Protein AF-K1PY99-F1 (afdb_monomer)

Radius of gyration: 19.11 Å; Cα contacts (8 Å, |Δi|>4): 203; chains: 1; bounding box: 49×41×46 Å

Mean predicted aligned error: 4.81 Å

Nearest PDB structures (foldseek):
  4yzd-assembly1_A  TM=8.078E-01  e=1.445E-06  Homo sapiens
  6hx1-assembly1_A  TM=7.426E-01  e=7.815E-07  Homo sapiens
  4pl4-assembly1_A  TM=7.923E-01  e=2.212E-06  Mus musculus
  3lj0-assembly1_A  TM=7.877E-01  e=3.080E-06  Saccharomyces cerevisiae
  6m12-assembly1_a  TM=7.822E-01  e=5.433E-06  Sus scrofa

pLDDT: mean 91.91, std 7.71, range [54.88, 98.56]

InterPro domains:
  IPR010513 KEN domain [PF06479] (98-192)
  IPR010513 KEN domain [PS51392] (64-198)
  IPR011009 Protein kinase-like domain superfamily [SSF56112] (5-65)
  IPR038357 KEN domain superfamily [G3DSA:1.20.1440.180] (69-193)
  IPR045133 Serine/threonine-protein kinase/endoribonuclease IRE1/2-like [PTHR13954] (1-195)

Foldseek 3Di:
DQPPDDQQDDDDVSNVVSVVVLNGNLVSDPQPLVVVLVCLQSDPPNVSRDDPVVSCLRCVVDDLVVLLVLLLVLLVQLVVCVVVVNDLDDDDDDDQGSSNLQQPFDDDVCLQQVLVLDDPLLSVVLVVVPDADSGLNRVSNSLNVCVVCVVVRPPVNCVCCVDSSCSCCVSGVCSSVRSVVSCVPDPNCVDPSNVVSD

Secondary structure (DSSP, 8-state):
--TT-BTTBSSHHHHHHHHHTT---GGG---HHHHHHHHHHT-SSGGGSPPHHHHHTSGGGS-HHHHHHHHHHHHHHHHHHHHTT--SSS--SSS--HHHHHHT----HHHHTHHHHS-HHHHHHHHHH----SSHHHHHHHHHHHHHTGGGS-HHHHHHHSSHHHHHHHHSTTHHHHHHHHHHTSGGGGSTTTGGG-

Solvent-accessible surface area (backbone atoms only — not comparable to full-atom values): 11612 Å² total; per-residue (Å²): 125,62,89,82,65,48,55,28,39,92,48,74,68,50,27,53,53,21,58,75,67,70,47,71,51,58,76,78,39,88,52,66,51,57,40,49,52,53,49,44,63,67,36,78,62,72,86,71,27,66,53,71,76,58,56,69,61,37,72,72,74,52,53,62,66,60,48,46,49,54,45,37,52,50,13,53,47,36,54,50,42,43,77,72,69,49,61,94,68,76,92,72,76,102,57,92,46,59,44,55,42,40,71,72,34,69,75,56,72,64,52,51,47,39,71,79,75,49,57,64,72,47,50,54,56,53,47,73,80,46,87,78,61,64,37,57,53,43,48,37,37,47,54,28,52,50,66,76,41,42,92,76,46,56,68,70,42,42,62,73,36,70,47,63,55,60,41,49,49,67,76,38,73,58,53,56,59,28,53,48,51,30,36,68,76,39,80,59,39,75,38,79,92,36,45,92,73,112

Organism: Magallana gigas (NCBI:txid29159)

Sequence (198 aa):
MSGGHHAYGENGLEITVSIQANWPKITHHQNKEIVCLVSDMLTMPPKDRPEFPAILKHPYFWADEKKLRFVLIAGSDVLRDMKHGVPTSGAVSGRVTMIDILNTAEHDNILSDWTSHVEHAIMKEMRSFRQYKNQLVELVLFVYNCCLHFDKLPAIAREIMEEPTKYFLSKFPTLFMSVYKAIKASERREKVCYKPFF

Structure (mmCIF, N/CA/C/O backbone):
data_AF-K1PY99-F1
#
_entry.id   AF-K1PY99-F1
#
loop_
_atom_site.group_PDB
_atom_site.id
_atom_site.type_symbol
_atom_site.label_atom_id
_atom_site.label_alt_id
_atom_site.label_comp_id
_atom_site.label_asym_id
_atom_site.label_entity_id
_atom_site.label_seq_id
_atom_site.pdbx_PDB_ins_code
_atom_site.Cartn_x
_atom_site.Cartn_y
_atom_site.Cartn_z
_atom_site.occupancy
_atom_site.B_iso_or_equiv
_atom_site.auth_seq_id
_atom_site.auth_comp_id
_atom_site.auth_asym_id
_atom_site.auth_atom_id
_atom_site.pdbx_PDB_model_num
ATOM 1 N N . MET A 1 1 ? 7.192 13.933 -14.769 1.00 66.81 1 MET A N 1
ATOM 2 C CA . MET A 1 1 ? 7.845 12.773 -14.121 1.00 66.81 1 MET A CA 1
ATOM 3 C C . MET A 1 1 ? 9.275 13.077 -13.699 1.00 66.81 1 MET A C 1
ATOM 5 O O . MET A 1 1 ? 9.511 12.944 -12.514 1.00 66.81 1 MET A O 1
ATOM 9 N N . SER A 1 2 ? 10.204 13.511 -14.557 1.00 77.88 2 SER A N 1
ATOM 10 C CA . SER A 1 2 ? 11.554 13.924 -14.104 1.00 77.88 2 SER A CA 1
ATOM 11 C C . SER A 1 2 ? 11.918 15.380 -14.421 1.00 77.88 2 SER A C 1
ATOM 13 O O . SER A 1 2 ? 12.949 15.849 -13.967 1.00 77.88 2 SER A O 1
ATOM 15 N N . GLY A 1 3 ? 11.116 16.107 -15.208 1.00 81.62 3 GLY A N 1
ATOM 16 C CA . GLY A 1 3 ? 11.453 17.478 -15.625 1.00 81.62 3 GLY A CA 1
ATOM 17 C C . GLY A 1 3 ? 12.578 17.566 -16.667 1.00 81.62 3 GLY A C 1
ATOM 18 O O . GLY A 1 3 ? 13.145 18.634 -16.834 1.00 81.62 3 GLY A O 1
ATOM 19 N N . GLY A 1 4 ? 12.902 16.459 -17.351 1.00 84.12 4 GLY A N 1
ATOM 20 C CA . GLY A 1 4 ? 13.922 16.407 -18.410 1.00 84.12 4 GLY A CA 1
ATOM 21 C C . GLY A 1 4 ? 15.115 15.493 -18.110 1.00 84.12 4 GLY A C 1
ATOM 22 O O . GLY A 1 4 ? 15.873 15.186 -19.021 1.00 84.12 4 GLY A O 1
ATOM 23 N N . HIS A 1 5 ? 15.260 15.005 -16.872 1.00 86.31 5 HIS A N 1
ATOM 24 C CA . HIS A 1 5 ? 16.362 14.107 -16.503 1.00 86.31 5 HIS A CA 1
ATOM 25 C C . HIS A 1 5 ? 16.220 12.724 -17.151 1.00 86.31 5 HIS A C 1
ATOM 27 O O . HIS A 1 5 ? 15.109 12.181 -17.237 1.00 86.31 5 HIS A O 1
ATOM 33 N N . HIS A 1 6 ? 17.357 12.144 -17.543 1.00 89.00 6 HIS A N 1
ATOM 34 C CA . HIS A 1 6 ? 17.458 10.810 -18.121 1.00 89.00 6 HIS A CA 1
ATOM 35 C C . HIS A 1 6 ? 17.735 9.765 -17.033 1.00 89.00 6 HIS A C 1
ATOM 37 O O . HIS A 1 6 ? 18.528 9.987 -16.121 1.00 89.00 6 HIS A O 1
ATOM 43 N N . ALA A 1 7 ? 17.148 8.573 -17.162 1.00 89.00 7 ALA A N 1
ATOM 44 C CA . ALA A 1 7 ? 17.257 7.499 -16.168 1.00 89.00 7 ALA A CA 1
ATOM 45 C C . ALA A 1 7 ? 18.668 6.895 -16.016 1.00 89.00 7 ALA A C 1
ATOM 47 O O . ALA A 1 7 ? 18.825 5.928 -15.288 1.00 89.00 7 ALA A O 1
ATOM 48 N N . TYR A 1 8 ? 19.685 7.429 -16.693 1.00 90.50 8 TYR A N 1
ATOM 49 C CA . TYR A 1 8 ? 21.066 6.928 -16.675 1.00 90.50 8 TYR A CA 1
ATOM 50 C C . TYR A 1 8 ? 22.107 8.051 -16.499 1.00 90.50 8 TYR A C 1
ATOM 52 O O . TYR A 1 8 ? 23.296 7.786 -16.606 1.00 90.50 8 TYR A O 1
ATOM 60 N N . GLY A 1 9 ? 21.700 9.296 -16.230 1.00 88.75 9 GLY A N 1
ATOM 61 C CA . GLY A 1 9 ? 22.636 10.406 -16.008 1.00 88.75 9 GLY A CA 1
ATOM 62 C C . GLY A 1 9 ? 22.135 11.748 -16.530 1.00 88.75 9 GLY A C 1
ATOM 63 O O . GLY A 1 9 ? 21.059 11.833 -17.121 1.00 88.75 9 GLY A O 1
ATOM 64 N N . GLU A 1 10 ? 22.930 12.794 -16.327 1.00 88.44 10 GLU A N 1
ATOM 65 C CA . GLU A 1 10 ? 22.590 14.176 -16.698 1.00 88.44 10 GLU A CA 1
ATOM 66 C C . GLU A 1 10 ? 23.249 14.623 -18.010 1.00 88.44 10 GLU A C 1
ATOM 68 O O . GLU A 1 10 ? 22.750 15.519 -18.688 1.00 88.44 10 GLU A O 1
ATOM 73 N N . ASN A 1 11 ? 24.350 13.979 -18.408 1.00 91.12 11 ASN A N 1
ATOM 74 C CA . ASN A 1 11 ? 25.071 14.270 -19.649 1.00 91.12 11 ASN A CA 1
ATOM 75 C C . ASN A 1 11 ? 25.370 12.995 -20.460 1.00 91.12 11 ASN A C 1
ATOM 77 O O . ASN A 1 11 ? 25.302 11.876 -19.952 1.00 91.12 11 ASN A O 1
ATOM 81 N N . GLY A 1 12 ? 25.717 13.161 -21.741 1.00 92.19 12 GLY A N 1
ATOM 82 C CA . GLY A 1 12 ? 25.863 12.042 -22.682 1.00 92.19 12 GLY A CA 1
ATOM 83 C C . GLY A 1 12 ? 26.930 11.005 -22.303 1.00 92.19 12 GLY A C 1
ATOM 84 O O . GLY A 1 12 ? 26.735 9.811 -22.548 1.00 92.19 12 GLY A O 1
ATOM 85 N N . LEU A 1 13 ? 28.031 11.431 -21.672 1.00 93.44 13 LEU A N 1
ATOM 86 C CA . LEU A 1 13 ? 29.089 10.516 -21.237 1.00 93.44 13 LEU A CA 1
ATOM 87 C C . LEU A 1 13 ? 28.600 9.634 -20.084 1.00 93.44 13 LEU A C 1
ATOM 89 O O . LEU A 1 13 ? 28.709 8.411 -20.148 1.00 93.44 13 LEU A O 1
ATOM 93 N N . GLU A 1 14 ? 28.010 10.250 -19.061 1.00 92.44 14 GLU A N 1
ATOM 94 C CA . GLU A 1 14 ? 27.460 9.543 -17.905 1.00 92.44 14 GLU A CA 1
ATOM 95 C C . GLU A 1 14 ? 26.356 8.558 -18.304 1.00 92.44 14 GLU A C 1
ATOM 97 O O . GLU A 1 14 ? 26.347 7.420 -17.828 1.00 92.44 14 GLU A O 1
ATOM 102 N N . ILE A 1 15 ? 25.468 8.971 -19.216 1.00 92.25 15 ILE A N 1
ATOM 103 C CA . ILE A 1 15 ? 24.403 8.121 -19.759 1.00 92.25 15 ILE A CA 1
ATOM 104 C C . ILE A 1 15 ? 24.995 6.864 -20.395 1.00 92.25 15 ILE A C 1
ATOM 106 O O . ILE A 1 15 ? 24.561 5.755 -20.089 1.00 92.25 15 ILE A O 1
ATOM 110 N N . THR A 1 16 ? 26.007 7.023 -21.247 1.00 93.12 16 THR A N 1
ATOM 111 C CA . THR A 1 16 ? 26.633 5.897 -21.952 1.00 93.12 16 THR A CA 1
ATOM 112 C C . THR A 1 16 ? 27.272 4.915 -20.972 1.00 93.12 16 THR A C 1
ATOM 114 O O . THR A 1 16 ? 27.024 3.711 -21.056 1.00 93.12 16 THR A O 1
ATOM 117 N N . VAL A 1 17 ? 28.037 5.427 -20.003 1.00 94.06 17 VAL A N 1
ATOM 118 C CA . VAL A 1 17 ? 28.693 4.612 -18.969 1.00 94.06 17 VAL A CA 1
ATOM 119 C C . VAL A 1 17 ? 27.661 3.865 -18.125 1.00 94.06 17 VAL A C 1
ATOM 121 O O . VAL A 1 17 ? 27.792 2.663 -17.905 1.00 94.06 17 VAL A O 1
ATOM 124 N N . SER A 1 18 ? 26.604 4.546 -17.684 1.00 92.06 18 SER A N 1
ATOM 125 C CA . SER A 1 18 ? 25.591 3.951 -16.810 1.00 92.06 18 SER A CA 1
ATOM 126 C C . SER A 1 18 ? 24.729 2.918 -17.540 1.00 92.06 18 SER A C 1
ATOM 128 O O . SER A 1 18 ? 24.338 1.924 -16.934 1.00 92.06 18 SER A O 1
ATOM 130 N N . ILE A 1 19 ? 24.457 3.097 -18.839 1.00 90.94 19 ILE A N 1
ATOM 131 C CA . ILE A 1 19 ? 23.782 2.078 -19.662 1.00 90.94 19 ILE A CA 1
ATOM 132 C C . ILE A 1 19 ? 24.655 0.826 -19.772 1.00 90.94 19 ILE A C 1
ATOM 134 O O . ILE A 1 19 ? 24.166 -0.278 -19.543 1.00 90.94 19 ILE A O 1
ATOM 138 N N . GLN A 1 20 ? 25.946 0.989 -20.079 1.00 91.06 20 GLN A N 1
ATOM 139 C CA . GLN A 1 20 ? 26.887 -0.133 -20.184 1.00 91.06 20 GLN A CA 1
ATOM 140 C C . GLN A 1 20 ? 27.048 -0.876 -18.853 1.00 91.06 20 GLN A C 1
ATOM 142 O O . GLN A 1 20 ? 27.101 -2.103 -18.836 1.00 91.06 20 GLN A O 1
ATOM 147 N N . ALA A 1 21 ? 27.071 -0.141 -17.741 1.00 90.62 21 ALA A N 1
ATOM 148 C CA . ALA A 1 21 ? 27.134 -0.697 -16.394 1.00 90.62 21 ALA A CA 1
ATOM 149 C C . ALA A 1 21 ? 25.783 -1.229 -15.876 1.00 90.62 21 ALA A C 1
ATOM 151 O O . ALA A 1 21 ? 25.733 -1.774 -14.776 1.00 90.62 21 ALA A O 1
ATOM 152 N N . ASN A 1 22 ? 24.692 -1.058 -16.633 1.00 88.81 22 ASN A N 1
ATOM 153 C CA . ASN A 1 22 ? 23.322 -1.339 -16.203 1.00 88.81 22 ASN A CA 1
ATOM 154 C C . ASN A 1 22 ? 22.967 -0.709 -14.838 1.00 88.81 22 ASN A C 1
ATOM 156 O O . ASN A 1 22 ? 22.410 -1.351 -13.947 1.00 88.81 22 ASN A O 1
ATOM 160 N N . TRP A 1 23 ? 23.298 0.570 -14.677 1.00 88.69 23 TRP A N 1
ATOM 161 C CA . TRP A 1 23 ? 23.070 1.328 -13.452 1.00 88.69 23 TRP A CA 1
ATOM 162 C C . TRP A 1 23 ? 22.088 2.479 -13.698 1.00 88.69 23 TRP A C 1
ATOM 164 O O . TRP A 1 23 ? 22.502 3.629 -13.865 1.00 88.69 23 TRP A O 1
ATOM 174 N N . PRO A 1 24 ? 20.771 2.214 -13.708 1.00 88.12 24 PRO A N 1
ATOM 175 C CA . PRO A 1 24 ? 19.790 3.279 -13.830 1.00 88.12 24 PRO A CA 1
ATOM 176 C C . PRO A 1 24 ? 19.747 4.152 -12.561 1.00 88.12 24 PRO A C 1
ATOM 178 O O . PRO A 1 24 ? 19.786 3.665 -11.430 1.00 88.12 24 PRO A O 1
ATOM 181 N N . LYS A 1 25 ? 19.633 5.467 -12.751 1.00 84.50 25 LYS A N 1
ATOM 182 C CA . LYS A 1 25 ? 19.556 6.521 -11.730 1.00 84.50 25 LYS A CA 1
ATOM 183 C C . LYS A 1 25 ? 18.148 7.122 -11.693 1.00 84.50 25 LYS A C 1
ATOM 185 O O . LYS A 1 25 ? 17.905 8.254 -12.093 1.00 84.50 25 LYS A O 1
ATOM 190 N N . ILE A 1 26 ? 17.189 6.336 -11.207 1.00 81.12 26 ILE A N 1
ATOM 191 C CA . ILE A 1 26 ? 15.751 6.693 -11.152 1.00 81.12 26 ILE A CA 1
ATOM 192 C C . ILE A 1 26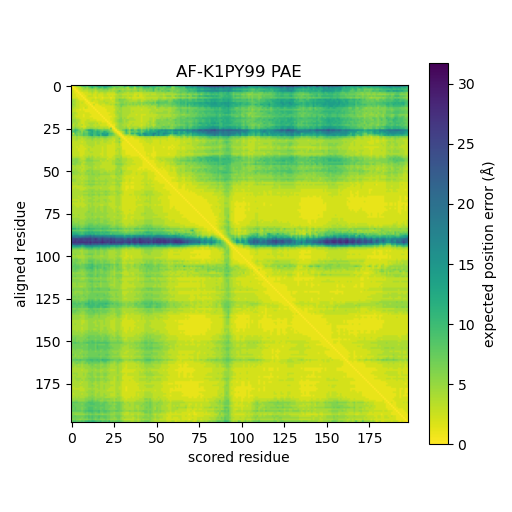 ? 15.439 7.546 -9.892 1.00 81.12 26 ILE A C 1
ATOM 194 O O . ILE A 1 26 ? 14.291 7.807 -9.543 1.00 81.12 26 ILE A O 1
ATOM 198 N N . THR A 1 27 ? 16.471 8.022 -9.189 1.00 68.50 27 THR A N 1
ATOM 199 C CA . THR A 1 27 ? 16.390 8.709 -7.887 1.00 68.50 27 THR A CA 1
ATOM 200 C C . THR A 1 27 ? 15.690 10.066 -7.931 1.00 68.50 27 THR A C 1
ATOM 202 O O . THR A 1 27 ? 15.237 10.543 -6.895 1.00 68.50 27 THR A O 1
ATOM 205 N N . HIS A 1 28 ? 15.544 10.676 -9.110 1.00 66.06 28 HIS A N 1
ATOM 206 C CA . HIS A 1 28 ? 14.878 11.974 -9.267 1.00 66.06 28 HIS A CA 1
ATOM 207 C C . HIS A 1 28 ? 13.352 11.918 -9.061 1.00 66.06 28 HIS A C 1
ATOM 209 O O . HIS A 1 28 ? 12.695 12.958 -9.017 1.00 66.06 28 HIS A O 1
ATOM 215 N N . HIS A 1 29 ? 12.758 10.727 -8.928 1.00 65.31 29 HIS A N 1
ATOM 216 C CA . HIS A 1 29 ? 11.324 10.574 -8.698 1.00 65.31 29 HIS A CA 1
ATOM 217 C C . HIS A 1 29 ? 11.008 10.390 -7.208 1.00 65.31 29 HIS A C 1
ATOM 219 O O . HIS A 1 29 ? 11.372 9.387 -6.599 1.00 65.31 29 HIS A O 1
ATOM 225 N N . GLN A 1 30 ? 10.243 11.323 -6.633 1.00 70.38 30 GLN A N 1
ATOM 226 C CA . GLN A 1 30 ? 9.727 11.191 -5.262 1.00 70.38 30 GLN A CA 1
ATOM 227 C C . GLN A 1 30 ? 8.608 10.139 -5.155 1.00 70.38 30 GLN A C 1
ATOM 229 O O . GLN A 1 30 ? 8.422 9.521 -4.107 1.00 70.38 30 GLN A O 1
ATOM 234 N N . ASN A 1 31 ? 7.877 9.895 -6.248 1.00 85.31 31 ASN A N 1
ATOM 235 C CA . ASN A 1 31 ? 6.781 8.933 -6.271 1.00 85.31 31 ASN A CA 1
ATOM 236 C C . ASN A 1 31 ? 7.3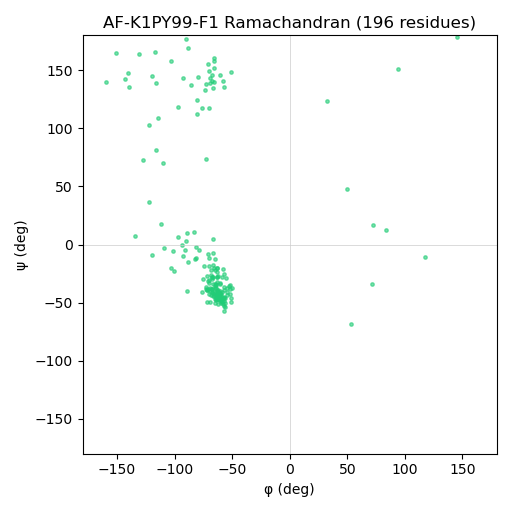11 7.494 -6.424 1.00 85.31 31 ASN A C 1
ATOM 238 O O . ASN A 1 31 ? 7.816 7.106 -7.482 1.00 85.31 31 ASN A O 1
ATOM 242 N N . LYS A 1 32 ? 7.144 6.684 -5.372 1.00 86.75 32 LYS A N 1
ATOM 243 C CA . LYS A 1 32 ? 7.590 5.282 -5.315 1.00 86.75 32 LYS A CA 1
ATOM 244 C C . LYS A 1 32 ? 6.922 4.378 -6.356 1.00 86.75 32 LYS A C 1
ATOM 246 O O . LYS A 1 32 ? 7.533 3.389 -6.756 1.00 86.75 32 LYS A O 1
ATOM 251 N N . GLU A 1 33 ? 5.707 4.696 -6.797 1.00 90.69 33 GLU A N 1
ATOM 252 C CA . GLU A 1 33 ? 5.005 3.950 -7.848 1.00 90.69 33 GLU A CA 1
ATOM 253 C C . GLU A 1 33 ? 5.701 4.139 -9.201 1.00 90.69 33 GLU A C 1
ATOM 255 O O . GLU A 1 33 ? 5.932 3.161 -9.908 1.00 90.69 33 GLU A O 1
ATOM 260 N N . ILE A 1 34 ? 6.107 5.374 -9.528 1.00 90.19 34 ILE A N 1
ATOM 261 C CA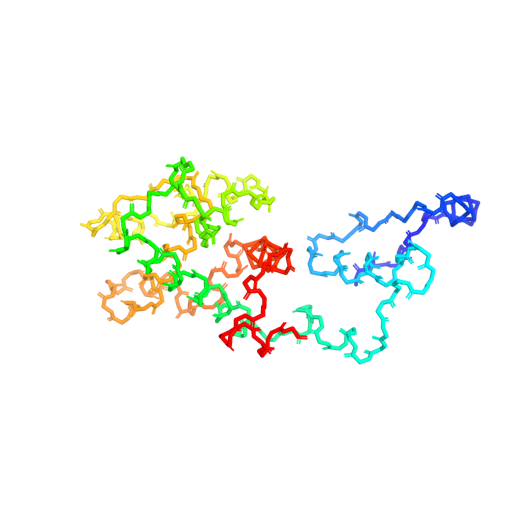 . ILE A 1 34 ? 6.857 5.683 -10.758 1.00 90.19 34 ILE A CA 1
ATOM 262 C C . ILE A 1 34 ? 8.221 5.006 -10.725 1.00 90.19 34 ILE A C 1
ATOM 264 O O . ILE A 1 34 ? 8.605 4.367 -11.701 1.00 90.19 34 ILE A O 1
ATOM 268 N N . VAL A 1 35 ? 8.938 5.116 -9.600 1.00 89.19 35 VAL A N 1
ATOM 269 C CA . VAL A 1 35 ? 10.239 4.453 -9.437 1.00 89.19 35 VAL A CA 1
ATOM 270 C C . VAL A 1 35 ? 10.096 2.952 -9.679 1.00 89.19 35 VAL A C 1
ATOM 272 O O . VAL A 1 35 ? 10.879 2.387 -10.429 1.00 89.19 35 VAL A O 1
ATOM 275 N N . CYS A 1 36 ? 9.077 2.313 -9.095 1.00 89.75 36 CYS A N 1
ATOM 276 C CA . CYS A 1 36 ? 8.826 0.885 -9.289 1.00 89.75 36 CYS A CA 1
ATOM 277 C C . CYS A 1 36 ? 8.545 0.543 -10.759 1.00 89.75 36 CYS A C 1
ATOM 279 O O . CYS A 1 36 ? 9.169 -0.365 -11.296 1.00 89.75 36 CYS A O 1
ATOM 281 N N . LEU A 1 37 ? 7.661 1.299 -11.415 1.00 92.75 37 LEU A N 1
ATOM 282 C CA . LEU A 1 37 ? 7.297 1.081 -12.814 1.00 92.75 37 LEU A CA 1
ATOM 283 C C . LEU A 1 37 ? 8.508 1.193 -13.747 1.00 92.75 37 LEU A C 1
ATOM 285 O O . LEU A 1 37 ? 8.750 0.314 -14.570 1.00 92.75 37 LEU A O 1
ATOM 289 N N . VAL A 1 38 ? 9.271 2.280 -13.619 1.00 91.81 38 VAL A N 1
ATOM 290 C CA . VAL A 1 38 ? 10.428 2.549 -14.480 1.00 91.81 38 VAL A CA 1
ATOM 291 C C . VAL A 1 38 ? 11.543 1.538 -14.215 1.00 91.81 38 VAL A C 1
ATOM 293 O O . VAL A 1 38 ? 12.162 1.071 -15.167 1.00 91.81 38 VAL A O 1
ATOM 296 N N . SER A 1 39 ? 11.769 1.141 -12.959 1.00 90.56 39 SER A N 1
ATOM 297 C CA . SER A 1 39 ? 12.725 0.076 -12.630 1.00 90.56 39 SER A CA 1
ATOM 298 C C . SER A 1 39 ? 12.343 -1.254 -13.282 1.00 90.56 39 SER A C 1
ATOM 300 O O . SER A 1 39 ? 13.195 -1.880 -13.911 1.00 90.56 39 SER A O 1
ATOM 302 N N . ASP A 1 40 ? 11.069 -1.657 -13.210 1.00 90.25 40 ASP A N 1
ATOM 303 C CA . ASP A 1 40 ? 10.582 -2.880 -13.865 1.00 90.25 40 ASP A CA 1
ATOM 304 C C . ASP A 1 40 ? 10.811 -2.792 -15.394 1.00 90.25 40 ASP A C 1
ATOM 306 O O . ASP A 1 40 ? 11.327 -3.725 -16.009 1.00 90.25 40 ASP A O 1
ATOM 310 N N . MET A 1 41 ? 10.541 -1.638 -16.017 1.00 93.00 41 MET A N 1
ATOM 311 C CA . MET A 1 41 ? 10.755 -1.411 -17.459 1.00 93.00 41 MET A CA 1
ATOM 312 C C . MET A 1 41 ? 12.230 -1.410 -17.892 1.00 93.00 41 MET A C 1
ATOM 314 O O . MET A 1 41 ? 12.531 -1.725 -19.045 1.00 93.00 41 MET A O 1
ATOM 318 N N . LEU A 1 42 ? 13.149 -1.048 -16.997 1.00 92.44 42 LEU A N 1
ATOM 319 C CA . LEU A 1 42 ? 14.592 -0.993 -17.256 1.00 92.44 42 LEU A CA 1
ATOM 320 C C . LEU A 1 42 ? 15.333 -2.252 -16.783 1.00 92.44 42 LEU A C 1
ATOM 322 O O . LEU A 1 42 ? 16.561 -2.300 -16.848 1.00 92.44 42 LEU A O 1
ATOM 326 N N . THR A 1 43 ? 14.605 -3.279 -16.336 1.00 91.25 43 THR A N 1
ATOM 327 C CA . THR A 1 43 ? 15.192 -4.512 -15.800 1.00 91.25 43 THR A CA 1
ATOM 328 C C . THR A 1 43 ? 16.064 -5.229 -16.840 1.00 91.25 43 THR A C 1
ATOM 330 O O . THR A 1 43 ? 15.802 -5.198 -18.050 1.00 91.25 43 THR A O 1
ATOM 333 N N . MET A 1 44 ? 17.132 -5.865 -16.350 1.00 88.12 44 MET A N 1
ATOM 334 C CA . MET A 1 44 ? 18.024 -6.720 -17.127 1.00 88.12 44 MET A CA 1
ATOM 335 C C . MET A 1 44 ? 18.030 -8.145 -16.563 1.00 88.12 44 MET A C 1
ATOM 337 O O . MET A 1 44 ? 18.023 -8.293 -15.341 1.00 88.12 44 MET A O 1
ATOM 341 N N . PRO A 1 45 ? 18.144 -9.173 -17.425 1.00 91.31 45 PRO A N 1
ATOM 342 C CA . PRO A 1 45 ? 18.209 -9.104 -18.892 1.00 91.31 45 PRO A CA 1
ATOM 343 C C . PRO A 1 45 ? 16.909 -8.588 -19.548 1.00 91.31 45 PRO A C 1
ATOM 345 O O . PRO A 1 45 ? 15.851 -8.651 -18.931 1.00 91.31 45 PRO A O 1
ATOM 348 N N . PRO A 1 46 ? 16.942 -8.106 -20.811 1.00 90.25 46 PRO A N 1
ATOM 349 C CA . PRO A 1 46 ? 15.780 -7.475 -21.451 1.00 90.25 46 PRO A CA 1
ATOM 350 C C . PRO A 1 46 ? 14.524 -8.351 -21.521 1.00 90.25 46 PRO A C 1
ATOM 352 O O . PRO A 1 46 ? 13.420 -7.825 -21.578 1.00 90.25 46 PRO A O 1
ATOM 355 N N . LYS A 1 47 ? 14.697 -9.677 -21.501 1.00 92.56 47 LYS A N 1
ATOM 356 C CA . LYS A 1 47 ? 13.610 -10.666 -21.470 1.00 92.56 47 LYS A CA 1
ATOM 357 C C . LYS A 1 47 ? 12.778 -10.639 -20.179 1.00 92.56 47 LYS A C 1
ATOM 359 O O . LYS A 1 47 ? 11.661 -11.136 -20.194 1.00 92.56 47 LYS A O 1
ATOM 364 N N . ASP A 1 48 ? 13.315 -10.075 -19.097 1.00 91.69 48 ASP A N 1
ATOM 365 C CA . ASP A 1 48 ? 12.630 -9.979 -17.802 1.00 91.69 48 ASP A CA 1
ATOM 366 C C . ASP A 1 48 ? 11.827 -8.673 -17.682 1.00 91.69 48 ASP A C 1
ATOM 368 O O . ASP A 1 48 ? 11.109 -8.462 -16.703 1.00 91.69 48 ASP A O 1
ATOM 372 N N . ARG A 1 49 ? 11.926 -7.784 -18.680 1.00 94.19 49 ARG A N 1
ATOM 373 C CA . ARG A 1 49 ? 11.113 -6.568 -18.739 1.00 94.19 49 ARG A CA 1
ATOM 374 C C . ARG A 1 49 ? 9.646 -6.945 -18.957 1.00 94.19 49 ARG A C 1
ATOM 376 O O . ARG A 1 49 ? 9.357 -7.833 -19.761 1.00 94.19 49 ARG A O 1
ATOM 383 N N . PRO A 1 50 ? 8.706 -6.253 -18.298 1.00 92.44 50 PRO A N 1
ATOM 384 C CA . PRO A 1 50 ? 7.291 -6.518 -18.477 1.00 92.44 50 PRO A CA 1
ATOM 385 C C . PRO A 1 50 ? 6.849 -6.179 -19.903 1.00 92.44 50 PRO A C 1
ATOM 387 O O . PRO A 1 50 ? 7.216 -5.144 -20.462 1.00 92.44 50 PRO A O 1
ATOM 390 N N . GLU A 1 51 ? 5.993 -7.024 -20.469 1.00 93.62 51 GLU A N 1
ATOM 391 C CA . GLU A 1 51 ? 5.300 -6.705 -21.713 1.00 93.62 51 GLU A CA 1
ATOM 392 C C . GLU A 1 51 ? 4.326 -5.534 -21.518 1.00 93.62 51 GLU A C 1
ATOM 394 O O . GLU A 1 51 ? 3.830 -5.275 -20.417 1.00 93.62 51 GLU A O 1
ATOM 399 N N . PHE A 1 52 ? 3.977 -4.856 -22.611 1.00 90.88 52 PHE A N 1
ATOM 400 C CA . PHE A 1 52 ? 3.074 -3.705 -22.579 1.00 90.88 52 PHE A CA 1
ATOM 401 C C . PHE A 1 52 ? 1.736 -3.963 -21.848 1.00 90.88 52 PHE A C 1
ATOM 403 O O . PHE A 1 52 ? 1.346 -3.133 -21.023 1.00 90.88 52 PHE A O 1
ATOM 410 N N . PRO A 1 53 ? 1.045 -5.109 -22.027 1.00 91.81 53 PRO A N 1
ATOM 411 C CA . PRO A 1 53 ? -0.175 -5.388 -21.267 1.00 91.81 53 PRO A CA 1
ATOM 412 C C . PRO A 1 53 ? 0.058 -5.511 -19.754 1.00 91.81 53 PRO A C 1
ATOM 414 O O . PRO A 1 53 ? -0.816 -5.146 -18.969 1.00 91.81 53 PRO A O 1
ATOM 417 N N . ALA A 1 54 ? 1.225 -6.003 -19.327 1.00 89.00 54 ALA A N 1
ATOM 418 C CA . ALA A 1 54 ? 1.586 -6.089 -17.913 1.00 89.00 54 ALA A CA 1
ATOM 419 C C . ALA A 1 54 ? 1.903 -4.703 -17.324 1.00 89.00 54 ALA A C 1
ATOM 421 O O . ALA A 1 54 ? 1.507 -4.413 -16.196 1.00 89.00 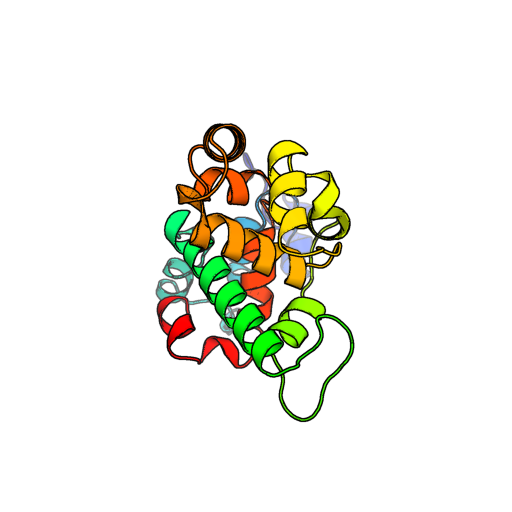54 ALA A O 1
ATOM 422 N N . ILE A 1 55 ? 2.527 -3.818 -18.109 1.00 91.44 55 ILE A N 1
ATOM 423 C CA . ILE A 1 55 ? 2.775 -2.413 -17.742 1.00 91.44 55 ILE A CA 1
ATOM 424 C C . ILE A 1 55 ? 1.458 -1.697 -17.416 1.00 91.44 55 ILE A C 1
ATOM 426 O O . ILE A 1 55 ? 1.364 -1.030 -16.389 1.00 91.44 55 ILE A O 1
ATOM 430 N N . LEU A 1 56 ? 0.414 -1.878 -18.232 1.00 91.12 56 LEU A N 1
ATOM 431 C CA . LEU A 1 56 ? -0.893 -1.239 -18.011 1.00 91.12 56 LEU A CA 1
ATOM 432 C C . LEU A 1 56 ? -1.606 -1.710 -16.735 1.00 91.12 56 LEU A C 1
ATOM 434 O O . LEU A 1 56 ? -2.466 -1.004 -16.209 1.00 91.12 56 LEU A O 1
ATOM 438 N N . LYS A 1 57 ? -1.252 -2.888 -16.214 1.00 90.62 57 LYS A N 1
ATOM 439 C CA . LYS A 1 57 ? -1.780 -3.394 -14.941 1.00 90.62 57 LYS A CA 1
ATOM 440 C C . LYS A 1 57 ? -1.052 -2.822 -13.726 1.00 90.62 57 LYS A C 1
ATOM 442 O O . LYS A 1 57 ? -1.552 -2.975 -12.609 1.00 90.62 57 LYS A O 1
ATOM 447 N N . HIS A 1 58 ? 0.098 -2.172 -13.923 1.00 93.50 58 HIS A N 1
ATOM 448 C CA . HIS A 1 58 ? 0.923 -1.667 -12.835 1.00 93.50 58 HIS A CA 1
ATOM 449 C C . HIS A 1 58 ? 0.139 -0.687 -11.938 1.00 93.50 58 HIS A C 1
ATOM 451 O O . HIS A 1 58 ? -0.602 0.156 -12.455 1.00 93.50 58 HIS A O 1
ATOM 457 N N . PRO A 1 59 ? 0.324 -0.731 -10.604 1.00 94.31 59 PRO A N 1
ATOM 458 C CA . PRO A 1 59 ? -0.432 0.103 -9.671 1.00 94.31 59 PRO A CA 1
ATOM 459 C C . PRO A 1 59 ? -0.355 1.610 -9.863 1.00 94.31 59 PRO A C 1
ATOM 461 O O . PRO A 1 59 ? -1.245 2.322 -9.413 1.00 94.31 59 PRO A O 1
ATOM 464 N N . TYR A 1 60 ? 0.686 2.083 -10.545 1.00 93.38 60 TYR A N 1
ATOM 465 C CA . TYR A 1 60 ? 0.815 3.485 -10.939 1.00 93.38 60 TYR A CA 1
ATOM 466 C C . TYR A 1 60 ? -0.432 4.007 -11.672 1.00 93.38 60 TYR A C 1
ATOM 468 O O . TYR A 1 60 ? -0.820 5.158 -11.502 1.00 93.38 60 TYR A O 1
ATOM 476 N N . PHE A 1 61 ? -1.088 3.149 -12.459 1.00 94.31 61 PHE A N 1
ATOM 477 C CA . PHE A 1 61 ? -2.285 3.501 -13.222 1.00 94.31 61 PHE A CA 1
ATOM 478 C C . PHE A 1 61 ? -3.594 3.275 -12.455 1.00 94.31 61 PHE A C 1
ATOM 480 O O . PHE A 1 61 ? -4.675 3.428 -13.022 1.00 94.31 61 PHE A O 1
ATOM 487 N N . TRP A 1 62 ? -3.542 2.852 -11.190 1.00 96.12 62 TRP A N 1
ATOM 488 C CA . TRP A 1 62 ? -4.754 2.612 -10.415 1.00 96.12 62 TRP A CA 1
ATOM 489 C C . TRP A 1 62 ? -5.328 3.916 -9.877 1.00 96.12 62 TRP A C 1
ATOM 491 O O . TRP A 1 62 ? -4.592 4.796 -9.440 1.00 96.12 62 TRP A O 1
ATOM 501 N N . ALA A 1 63 ? -6.657 3.989 -9.841 1.00 96.38 63 ALA A N 1
ATOM 502 C CA . ALA A 1 63 ? -7.350 5.013 -9.077 1.00 96.38 63 ALA A CA 1
ATOM 503 C C . ALA A 1 63 ? -7.096 4.824 -7.573 1.00 96.38 63 ALA A C 1
ATOM 505 O O . ALA A 1 63 ? -6.893 3.697 -7.096 1.00 96.38 63 ALA A O 1
ATOM 506 N N . ASP A 1 64 ? -7.138 5.918 -6.826 1.00 96.88 64 ASP A N 1
ATOM 507 C CA . ASP A 1 64 ? -6.836 5.945 -5.397 1.00 96.88 64 ASP A CA 1
ATOM 508 C C . ASP A 1 64 ? -7.784 5.048 -4.585 1.00 96.88 64 ASP A C 1
ATOM 510 O O . ASP A 1 64 ? -7.355 4.356 -3.661 1.00 96.88 64 ASP A O 1
ATOM 514 N N . GLU A 1 65 ? -9.045 4.916 -4.996 1.00 97.12 65 GLU A N 1
ATOM 515 C CA . GLU A 1 65 ? -10.014 4.015 -4.367 1.00 97.12 65 GLU A CA 1
ATOM 516 C C . GLU A 1 65 ? -9.587 2.552 -4.513 1.00 97.12 65 GLU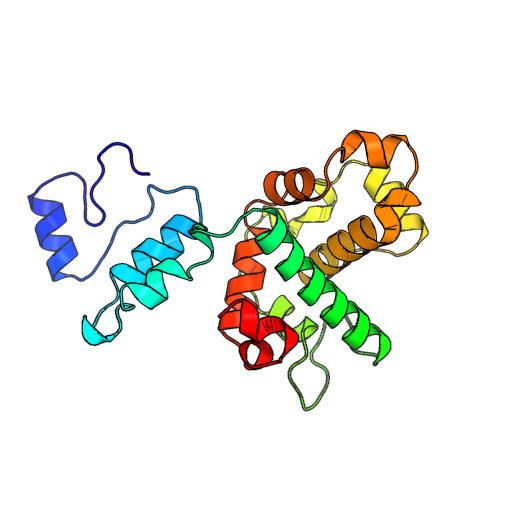 A C 1
ATOM 518 O O . GLU A 1 65 ? -9.740 1.752 -3.586 1.00 97.12 65 GLU A O 1
ATOM 523 N N . LYS A 1 66 ? -9.008 2.182 -5.664 1.00 97.50 66 LYS A N 1
ATOM 524 C CA . LYS A 1 66 ? -8.482 0.829 -5.888 1.00 97.50 66 LYS A CA 1
ATOM 525 C C . LYS A 1 66 ? -7.249 0.578 -5.018 1.00 97.50 66 LYS A C 1
ATOM 527 O O . LYS A 1 66 ? -7.118 -0.521 -4.473 1.00 97.50 66 LYS A O 1
ATOM 532 N N . LYS A 1 67 ? -6.383 1.582 -4.845 1.00 97.69 67 LYS A N 1
ATOM 533 C CA . LYS A 1 67 ? -5.205 1.509 -3.965 1.00 97.69 67 LYS A CA 1
ATOM 534 C C . LYS A 1 67 ? -5.609 1.355 -2.502 1.00 97.69 67 LYS A C 1
ATOM 536 O O . LYS A 1 67 ? -5.150 0.420 -1.845 1.00 97.69 67 LYS A O 1
ATOM 541 N N . LEU A 1 68 ? -6.518 2.198 -2.002 1.00 98.00 68 LEU A N 1
ATOM 542 C CA . LEU A 1 68 ? -7.012 2.074 -0.630 1.00 98.00 68 LEU A CA 1
ATOM 543 C C . LEU A 1 68 ? -7.712 0.725 -0.436 1.00 98.00 68 LEU A C 1
ATOM 545 O O . LEU A 1 68 ? -7.416 0.025 0.529 1.00 98.00 68 LEU A O 1
ATOM 549 N N . ARG A 1 69 ? -8.573 0.298 -1.369 1.00 98.06 69 ARG A N 1
ATOM 550 C CA . ARG A 1 69 ? -9.249 -1.007 -1.292 1.00 98.06 69 ARG A CA 1
ATOM 551 C C . ARG A 1 69 ? -8.261 -2.163 -1.142 1.00 98.06 69 ARG A C 1
ATOM 553 O O . ARG A 1 69 ? -8.524 -3.073 -0.361 1.00 98.06 69 ARG A O 1
ATOM 560 N N . PHE A 1 70 ? -7.135 -2.131 -1.849 1.00 98.31 70 PHE A N 1
ATOM 561 C CA . PHE A 1 70 ? -6.084 -3.138 -1.705 1.00 98.31 70 PHE A CA 1
ATOM 562 C C . PHE A 1 70 ? -5.518 -3.184 -0.273 1.00 98.31 70 PHE A C 1
ATOM 564 O O . PHE A 1 70 ? -5.415 -4.263 0.316 1.00 98.31 70 PHE A O 1
ATOM 571 N N . VAL A 1 71 ? -5.231 -2.020 0.323 1.00 98.50 71 VAL A N 1
ATOM 572 C CA . VAL A 1 71 ? -4.780 -1.908 1.724 1.00 98.50 71 VAL A CA 1
ATOM 573 C C . VAL A 1 71 ? -5.855 -2.405 2.697 1.00 98.50 71 VAL A C 1
ATOM 575 O O . VAL A 1 71 ? -5.541 -3.131 3.638 1.00 98.50 71 VAL A O 1
ATOM 578 N N . LEU A 1 72 ? -7.132 -2.098 2.453 1.00 98.50 72 LEU A N 1
ATOM 579 C CA . LEU A 1 72 ? -8.242 -2.563 3.293 1.00 98.50 72 LEU A CA 1
ATOM 580 C C . LEU A 1 72 ? -8.404 -4.090 3.261 1.00 98.50 72 LEU A C 1
ATOM 582 O O . LEU A 1 72 ? -8.673 -4.695 4.297 1.00 98.50 72 LEU A O 1
ATOM 586 N N . ILE A 1 73 ? -8.198 -4.736 2.108 1.00 98.44 73 ILE A N 1
ATOM 587 C CA . ILE A 1 73 ? -8.188 -6.206 2.023 1.00 98.44 73 ILE A CA 1
ATOM 588 C C . ILE A 1 73 ? -7.048 -6.774 2.880 1.00 98.44 73 ILE A C 1
ATOM 590 O O . ILE A 1 73 ? -7.267 -7.731 3.622 1.00 98.44 73 ILE A O 1
ATOM 594 N N . ALA A 1 74 ? -5.859 -6.159 2.849 1.00 98.25 74 ALA A N 1
ATOM 595 C CA . ALA A 1 74 ? -4.751 -6.547 3.725 1.00 98.25 74 ALA A CA 1
ATOM 596 C C . ALA A 1 74 ? -5.087 -6.365 5.216 1.00 98.25 74 ALA A C 1
ATOM 598 O O . ALA A 1 74 ? -4.817 -7.262 6.009 1.00 98.25 74 ALA A O 1
ATOM 599 N N . GLY A 1 75 ? -5.745 -5.269 5.603 1.00 98.25 75 GLY A N 1
ATOM 600 C CA . GLY A 1 75 ? -6.194 -5.062 6.986 1.00 98.25 75 GLY A CA 1
ATOM 601 C C . GLY A 1 75 ? -7.254 -6.062 7.445 1.00 98.25 75 GLY A C 1
ATOM 602 O O . GLY A 1 75 ? -7.199 -6.539 8.579 1.00 98.25 75 GLY A O 1
ATOM 603 N N . SER A 1 76 ? -8.156 -6.473 6.552 1.00 98.12 76 SER A N 1
ATOM 604 C CA . SER A 1 76 ? -9.094 -7.570 6.815 1.00 98.12 76 SER A CA 1
ATOM 605 C C . SER A 1 76 ? -8.361 -8.898 7.056 1.00 98.12 76 SER A C 1
ATOM 607 O O . SER A 1 76 ? -8.685 -9.637 7.991 1.00 98.12 76 SER A O 1
ATOM 609 N N . ASP A 1 77 ? -7.327 -9.177 6.257 1.00 96.56 77 ASP A N 1
ATOM 610 C CA . ASP A 1 77 ? -6.457 -10.342 6.410 1.00 96.56 77 ASP A CA 1
ATOM 611 C C . ASP A 1 77 ? -5.691 -10.325 7.746 1.00 96.56 77 ASP A C 1
ATOM 613 O O . ASP A 1 77 ? -5.664 -11.351 8.427 1.00 96.56 77 ASP A O 1
ATOM 617 N N . VAL A 1 78 ? -5.145 -9.172 8.152 1.00 96.81 78 VAL A N 1
ATOM 618 C CA . VAL A 1 78 ? -4.495 -8.972 9.463 1.00 96.81 78 VAL A CA 1
ATOM 619 C C . VAL A 1 78 ? -5.475 -9.232 10.605 1.00 96.81 78 VAL A C 1
ATOM 621 O O . VAL A 1 78 ? -5.160 -9.983 11.528 1.00 96.81 78 VAL A O 1
ATOM 624 N N . LEU A 1 79 ? -6.682 -8.661 10.543 1.00 96.44 79 LEU A N 1
ATOM 625 C CA . LEU A 1 79 ? -7.702 -8.862 11.573 1.00 96.44 79 LEU A CA 1
ATOM 626 C C . LEU A 1 79 ? -8.084 -10.341 11.707 1.00 96.44 79 LEU A C 1
ATOM 628 O O . LEU A 1 79 ? -8.294 -10.831 12.818 1.00 96.44 79 LEU A O 1
ATOM 632 N N . ARG A 1 80 ? -8.190 -11.064 10.588 1.00 94.75 80 ARG A N 1
ATOM 633 C CA . ARG A 1 80 ? -8.463 -12.504 10.606 1.00 94.75 80 ARG A CA 1
ATOM 634 C C . ARG A 1 80 ? -7.319 -13.273 11.264 1.00 94.75 80 ARG A C 1
ATOM 636 O O . ARG A 1 80 ? -7.590 -14.125 12.103 1.00 94.75 80 ARG A O 1
ATOM 643 N N . ASP A 1 81 ? -6.072 -12.966 10.926 1.00 93.94 81 ASP A N 1
ATOM 644 C CA . ASP A 1 81 ? -4.912 -13.638 11.516 1.00 93.94 81 ASP A CA 1
ATOM 645 C C . ASP A 1 81 ? -4.857 -13.396 13.042 1.00 93.94 81 ASP A C 1
ATOM 647 O O . ASP A 1 81 ? -4.699 -14.345 13.810 1.00 93.94 81 ASP A O 1
ATOM 651 N N . MET A 1 82 ? -5.150 -12.175 13.510 1.00 92.56 82 MET A N 1
ATOM 652 C CA . MET A 1 82 ? -5.301 -11.873 14.945 1.00 92.56 82 MET A CA 1
ATOM 653 C C . MET A 1 82 ? -6.417 -12.673 15.621 1.00 92.56 82 MET A C 1
ATOM 655 O O . MET A 1 82 ? -6.235 -13.176 16.727 1.00 92.56 82 MET A O 1
ATOM 659 N N . LYS A 1 83 ? -7.579 -12.816 14.968 1.00 92.56 83 LYS A N 1
ATOM 660 C CA . LYS A 1 83 ? -8.692 -13.638 15.481 1.00 92.56 83 LYS A CA 1
ATOM 661 C C . LYS A 1 83 ? -8.322 -15.119 15.593 1.00 92.56 83 LYS A C 1
ATOM 663 O O . LYS A 1 83 ? -8.921 -15.826 16.395 1.00 92.56 83 LYS A O 1
ATOM 668 N N . HIS A 1 84 ? -7.336 -15.577 14.824 1.00 91.00 84 HIS A N 1
ATOM 669 C CA . HIS A 1 84 ? -6.757 -16.917 14.930 1.00 91.00 84 HIS A CA 1
ATOM 670 C C . HIS A 1 84 ? -5.582 -17.003 15.919 1.00 91.00 84 HIS A C 1
ATOM 672 O O . HIS A 1 84 ? -4.918 -18.034 15.981 1.00 91.00 84 HIS A O 1
ATOM 678 N N . GLY A 1 85 ? -5.335 -15.954 16.709 1.00 88.62 85 GLY A N 1
ATOM 679 C CA . GLY A 1 85 ? -4.311 -15.940 17.753 1.00 88.62 85 GLY A CA 1
ATOM 680 C C . GLY A 1 85 ? -2.902 -15.612 17.260 1.00 88.62 85 GLY A C 1
ATOM 681 O O . GLY A 1 85 ? -1.951 -15.793 18.016 1.00 88.62 85 GLY A O 1
ATOM 682 N N . VAL A 1 86 ? -2.743 -15.129 16.023 1.00 87.44 86 VAL A N 1
ATOM 683 C CA . VAL A 1 86 ? -1.437 -14.698 15.507 1.00 87.44 86 VAL A CA 1
ATOM 684 C C . VAL A 1 86 ? -1.085 -13.331 16.123 1.00 87.44 86 VAL A C 1
ATOM 686 O O . VAL A 1 86 ? -1.824 -12.362 15.917 1.00 87.44 86 VAL A O 1
ATOM 689 N N . PRO A 1 87 ? 0.008 -13.219 16.900 1.00 84.62 87 PRO A N 1
ATOM 690 C CA . PRO A 1 87 ? 0.438 -11.961 17.495 1.00 84.62 87 PRO A CA 1
ATOM 691 C C . PRO A 1 87 ? 0.988 -11.020 16.420 1.00 84.62 87 PRO A C 1
ATOM 693 O O . PRO A 1 87 ? 1.505 -11.466 15.404 1.00 84.62 87 PRO A O 1
ATOM 696 N N . THR A 1 88 ? 0.954 -9.707 16.664 1.00 82.88 88 THR A N 1
ATOM 697 C CA . THR A 1 88 ? 1.518 -8.708 15.729 1.00 82.88 88 THR A CA 1
ATOM 698 C C . THR A 1 88 ? 3.034 -8.718 15.639 1.00 82.88 88 THR A C 1
ATOM 700 O O . THR A 1 88 ? 3.604 -8.096 14.748 1.00 82.88 88 THR A O 1
ATOM 703 N N . SER A 1 89 ? 3.698 -9.421 16.550 1.00 78.75 89 SER A N 1
ATOM 704 C CA . SER A 1 89 ? 5.147 -9.521 16.631 1.00 78.75 89 SER A CA 1
ATOM 705 C C . SER A 1 89 ? 5.562 -10.925 17.048 1.00 78.75 89 SER A C 1
ATOM 707 O O . SER A 1 89 ? 4.948 -11.497 17.951 1.00 78.75 89 SER A O 1
ATOM 709 N N . GLY A 1 90 ? 6.658 -11.409 16.466 1.00 67.94 90 GLY A N 1
ATOM 710 C CA . GLY A 1 90 ? 7.181 -12.754 16.696 1.00 67.94 90 GLY A CA 1
ATOM 711 C C . GLY A 1 90 ? 6.676 -13.752 15.654 1.00 67.94 90 GLY A C 1
ATOM 712 O O . GLY A 1 90 ? 5.600 -13.584 15.093 1.00 67.94 90 GLY A O 1
ATOM 713 N N . ALA A 1 91 ? 7.478 -14.780 15.380 1.00 56.88 91 ALA A N 1
ATOM 714 C CA . ALA A 1 91 ? 7.135 -15.813 14.410 1.00 56.88 91 ALA A CA 1
ATOM 715 C C . ALA A 1 91 ? 6.182 -16.835 15.043 1.00 56.88 91 ALA A C 1
ATOM 717 O O . ALA A 1 91 ? 6.522 -17.451 16.056 1.00 56.88 91 ALA A O 1
ATOM 718 N N . VAL A 1 92 ? 5.013 -17.056 14.439 1.00 55.59 92 VAL A N 1
ATOM 719 C CA . VAL A 1 92 ? 4.111 -18.145 14.837 1.00 55.59 92 VAL A CA 1
ATOM 720 C C . VAL A 1 92 ? 3.992 -19.164 13.708 1.00 55.59 92 VAL A C 1
ATOM 722 O O . VAL A 1 92 ? 3.389 -18.903 12.681 1.00 55.59 92 VAL A O 1
ATOM 725 N N . SER A 1 93 ? 4.600 -20.328 13.961 1.00 54.88 93 SER A N 1
ATOM 726 C CA . SER A 1 93 ? 4.368 -21.676 13.413 1.00 54.88 93 SER A CA 1
ATOM 727 C C . SER A 1 93 ? 3.878 -21.854 11.961 1.00 54.88 93 SER A C 1
ATOM 729 O O . SER A 1 93 ? 2.762 -21.498 11.598 1.00 54.88 93 SER A O 1
ATOM 731 N N . GLY A 1 94 ? 4.660 -22.619 11.187 1.00 66.81 94 GLY A N 1
ATOM 732 C CA . GLY A 1 94 ? 4.219 -23.529 10.116 1.00 66.81 94 GLY A CA 1
ATOM 733 C C . GLY A 1 94 ? 3.682 -22.933 8.806 1.00 66.81 94 GLY A C 1
ATOM 734 O O . GLY A 1 94 ? 3.895 -23.535 7.753 1.00 66.81 94 GLY A O 1
ATOM 735 N N . ARG A 1 95 ? 2.991 -21.786 8.828 1.00 77.69 95 ARG A N 1
ATOM 736 C CA . ARG A 1 95 ? 2.418 -21.119 7.643 1.00 77.69 95 ARG A CA 1
ATOM 737 C C . ARG A 1 95 ? 2.605 -19.608 7.717 1.00 77.69 95 ARG A C 1
ATOM 739 O O . ARG A 1 95 ? 2.294 -19.001 8.730 1.00 77.69 95 ARG A O 1
ATOM 746 N N . VAL A 1 96 ? 3.015 -19.004 6.603 1.00 86.88 96 VAL A N 1
ATOM 747 C CA . VAL A 1 96 ? 3.229 -17.553 6.493 1.00 86.88 96 VAL A CA 1
ATOM 748 C C . VAL A 1 96 ? 1.890 -16.794 6.531 1.00 86.88 96 VAL A C 1
ATOM 750 O O . VAL A 1 96 ? 1.015 -16.951 5.665 1.00 86.88 96 VAL A O 1
ATOM 753 N N . THR A 1 97 ? 1.711 -15.958 7.551 1.00 92.94 97 THR A N 1
ATOM 754 C CA . THR A 1 97 ? 0.517 -15.126 7.767 1.00 92.94 97 THR A CA 1
ATOM 755 C C . THR A 1 97 ? 0.643 -13.769 7.057 1.00 92.94 97 THR A C 1
ATOM 757 O O . THR A 1 97 ? 1.704 -13.410 6.552 1.00 92.94 97 THR A O 1
ATOM 760 N N . MET A 1 98 ? -0.446 -12.998 6.966 1.00 95.31 98 MET A N 1
ATOM 761 C CA . MET A 1 98 ? -0.383 -11.608 6.490 1.00 95.31 98 MET A CA 1
ATOM 762 C C . MET A 1 98 ? 0.446 -10.741 7.440 1.00 95.31 98 MET A C 1
ATOM 764 O O . MET A 1 98 ? 1.166 -9.852 6.995 1.00 95.31 98 MET A O 1
ATOM 768 N N . ILE A 1 99 ? 0.373 -11.023 8.742 1.00 94.88 99 ILE A N 1
ATOM 769 C CA . ILE A 1 99 ? 1.183 -10.343 9.752 1.00 94.88 99 ILE A CA 1
ATOM 770 C C . ILE A 1 99 ? 2.675 -10.584 9.491 1.00 94.88 99 ILE A C 1
ATOM 772 O O . ILE A 1 99 ? 3.436 -9.621 9.477 1.00 94.88 99 ILE A O 1
ATOM 776 N N . ASP A 1 100 ? 3.083 -11.825 9.204 1.00 93.44 100 ASP A N 1
ATOM 777 C CA . ASP A 1 100 ? 4.480 -12.143 8.870 1.00 93.44 100 ASP A CA 1
ATOM 778 C C . ASP A 1 100 ? 4.947 -11.384 7.622 1.00 93.44 100 ASP A C 1
ATOM 780 O O . ASP A 1 100 ? 5.998 -10.748 7.642 1.00 93.44 100 ASP A O 1
ATOM 784 N N . ILE A 1 101 ? 4.127 -11.383 6.563 1.00 94.56 101 ILE A N 1
ATOM 785 C CA . ILE A 1 101 ? 4.426 -10.700 5.292 1.00 94.56 101 ILE A CA 1
ATOM 786 C C . ILE A 1 101 ? 4.658 -9.203 5.504 1.00 94.56 101 ILE A C 1
ATOM 788 O O . ILE A 1 101 ? 5.610 -8.634 4.970 1.00 94.56 101 ILE A O 1
ATOM 792 N N . LEU A 1 102 ? 3.790 -8.558 6.283 1.00 95.81 102 LEU A N 1
ATOM 793 C CA . LEU A 1 102 ? 3.882 -7.127 6.558 1.00 95.81 102 LEU A CA 1
ATOM 794 C C . LEU A 1 102 ? 4.998 -6.786 7.555 1.00 95.81 102 LEU A C 1
ATOM 796 O O . LEU A 1 102 ? 5.574 -5.707 7.456 1.00 95.81 102 LEU A O 1
ATOM 800 N N . ASN A 1 103 ? 5.338 -7.687 8.480 1.00 93.00 103 ASN A N 1
ATOM 801 C CA . ASN A 1 103 ? 6.463 -7.504 9.400 1.00 93.00 103 ASN A CA 1
ATOM 802 C C . ASN A 1 103 ? 7.824 -7.556 8.691 1.00 93.00 103 ASN A C 1
ATOM 804 O O . ASN A 1 103 ? 8.773 -6.938 9.164 1.00 93.00 103 ASN A O 1
ATOM 808 N N . THR A 1 104 ? 7.922 -8.256 7.557 1.00 91.50 104 THR A N 1
ATOM 809 C CA . THR A 1 104 ? 9.133 -8.290 6.718 1.00 91.50 104 THR A CA 1
ATOM 810 C C . THR A 1 104 ? 9.129 -7.254 5.593 1.00 91.50 104 THR A C 1
ATOM 812 O O . THR A 1 104 ? 10.067 -7.207 4.802 1.00 91.50 104 THR A O 1
ATOM 815 N N . ALA A 1 105 ? 8.070 -6.451 5.469 1.00 93.81 105 ALA A N 1
ATOM 816 C CA . ALA A 1 105 ? 7.944 -5.482 4.390 1.00 93.81 105 ALA A CA 1
ATOM 817 C C . ALA A 1 105 ? 8.883 -4.289 4.600 1.00 93.81 105 ALA A C 1
ATOM 819 O O . ALA A 1 105 ? 8.900 -3.676 5.668 1.00 93.81 105 ALA A O 1
ATOM 820 N N . GLU A 1 106 ? 9.604 -3.901 3.552 1.00 91.25 106 GLU A N 1
ATOM 821 C CA . GLU A 1 106 ? 10.350 -2.644 3.540 1.00 91.25 106 GLU A CA 1
ATOM 822 C C . GLU A 1 106 ? 9.392 -1.448 3.574 1.00 91.25 106 GLU A C 1
ATOM 824 O O . GLU A 1 106 ? 8.403 -1.402 2.838 1.00 91.25 106 GLU A O 1
ATOM 829 N N . HIS A 1 107 ? 9.705 -0.467 4.415 1.00 89.69 107 HIS A N 1
ATOM 830 C CA . HIS A 1 107 ? 8.938 0.761 4.577 1.00 89.69 107 HIS A CA 1
ATOM 831 C C . HIS A 1 107 ? 9.857 1.910 5.010 1.00 89.69 107 HIS A C 1
ATOM 833 O O . HIS A 1 107 ? 11.009 1.692 5.383 1.00 89.69 107 HIS A O 1
ATOM 839 N N . ASP A 1 108 ? 9.371 3.145 4.900 1.00 89.75 108 ASP A N 1
ATOM 840 C CA . ASP A 1 108 ? 10.130 4.331 5.293 1.00 89.75 108 ASP A CA 1
ATOM 841 C C . ASP A 1 108 ? 9.908 4.716 6.766 1.00 89.75 108 ASP A C 1
ATOM 843 O O . ASP A 1 108 ? 9.099 4.129 7.486 1.00 89.75 108 ASP A O 1
ATOM 847 N N . ASN A 1 109 ? 10.622 5.754 7.202 1.00 88.19 109 ASN A N 1
ATOM 848 C CA . ASN A 1 109 ? 10.553 6.260 8.571 1.00 88.19 109 ASN A CA 1
ATOM 849 C C . ASN A 1 109 ? 9.168 6.809 8.956 1.00 88.19 109 ASN A C 1
ATOM 851 O O . ASN A 1 109 ? 8.826 6.772 10.136 1.00 88.19 109 ASN A O 1
ATOM 855 N N . ILE A 1 110 ? 8.376 7.302 7.993 1.00 89.69 110 ILE A N 1
ATOM 856 C CA . ILE A 1 110 ? 7.020 7.809 8.261 1.00 89.69 110 ILE A CA 1
ATOM 857 C C . ILE A 1 110 ? 6.145 6.646 8.720 1.00 89.69 110 ILE A C 1
ATOM 859 O O . ILE A 1 110 ? 5.423 6.756 9.708 1.00 89.69 110 ILE A O 1
ATOM 863 N N . LEU A 1 111 ? 6.242 5.507 8.036 1.00 94.00 111 LEU A N 1
ATOM 864 C CA . LEU A 1 111 ? 5.510 4.300 8.411 1.00 94.00 111 LEU A CA 1
ATOM 865 C C . LEU A 1 111 ? 6.046 3.681 9.713 1.00 94.00 111 LEU A C 1
ATOM 867 O O . LEU A 1 111 ? 5.260 3.121 10.477 1.00 94.00 111 LEU A O 1
ATOM 871 N N . SER A 1 112 ? 7.342 3.821 10.006 1.00 91.00 112 SER A N 1
ATOM 872 C CA . SER A 1 112 ? 7.946 3.354 11.264 1.00 91.00 112 SER A CA 1
ATOM 873 C C . SER A 1 112 ? 7.484 4.132 12.500 1.00 91.00 112 SER A C 1
ATOM 875 O O . SER A 1 112 ? 7.469 3.563 13.584 1.00 91.00 112 SER A O 1
ATOM 877 N N . ASP A 1 113 ? 7.091 5.402 12.366 1.00 94.94 113 ASP A N 1
ATOM 878 C CA . ASP A 1 113 ? 6.554 6.233 13.459 1.00 94.94 113 ASP A CA 1
ATOM 879 C C . ASP A 1 113 ? 5.147 6.768 13.139 1.00 94.94 113 ASP A C 1
ATOM 881 O O . ASP A 1 113 ? 4.775 7.901 13.444 1.00 94.94 113 ASP A O 1
ATOM 885 N N . TRP A 1 114 ? 4.330 5.956 12.472 1.00 97.62 114 TRP A N 1
ATOM 886 C CA . TRP A 1 114 ? 3.058 6.413 11.913 1.00 97.62 114 TRP A CA 1
ATOM 887 C C . TRP A 1 114 ? 2.089 6.981 12.958 1.00 97.62 114 TRP A C 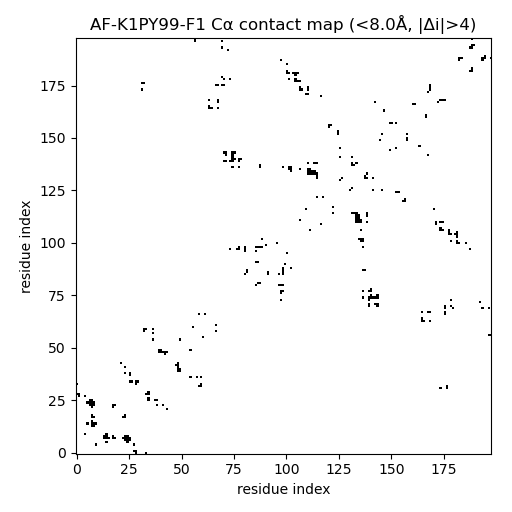1
ATOM 889 O O . TRP A 1 114 ? 1.266 7.837 12.630 1.00 97.62 114 TRP A O 1
ATOM 899 N N . THR A 1 115 ? 2.168 6.541 14.220 1.00 97.25 115 THR A N 1
ATOM 900 C CA . THR A 1 115 ? 1.244 7.011 15.260 1.00 97.25 115 THR A CA 1
ATOM 901 C C . THR A 1 115 ? 1.428 8.490 15.600 1.00 97.25 115 THR A C 1
ATOM 903 O O . THR A 1 115 ? 0.446 9.122 15.985 1.00 97.25 115 THR A O 1
ATOM 906 N N . SER A 1 116 ? 2.631 9.056 15.429 1.00 96.50 116 SER A N 1
ATOM 907 C CA . SER A 1 116 ? 2.896 10.489 15.639 1.00 96.50 116 SER A CA 1
ATOM 908 C C . SER A 1 116 ? 2.347 11.369 14.511 1.00 96.50 116 SER A C 1
ATOM 910 O O . SER A 1 116 ? 2.130 12.564 14.700 1.00 96.50 116 SER A O 1
ATOM 912 N N . HIS A 1 117 ? 2.064 10.768 13.352 1.00 96.75 117 HIS A N 1
ATOM 913 C CA . HIS A 1 117 ? 1.577 11.461 12.165 1.00 96.75 117 HIS A CA 1
ATOM 914 C C . HIS A 1 117 ? 0.048 11.574 12.128 1.00 96.75 117 HIS A C 1
ATOM 916 O O . HIS A 1 117 ? -0.479 12.368 11.351 1.00 96.75 117 HIS A O 1
ATOM 922 N N . VAL A 1 118 ? -0.676 10.808 12.948 1.00 97.44 118 VAL A N 1
ATOM 923 C CA . VAL A 1 118 ? -2.145 10.836 13.026 1.00 97.44 118 VAL A CA 1
ATOM 924 C C . VAL A 1 118 ? -2.610 11.926 13.989 1.00 97.44 118 VAL A C 1
ATOM 926 O O . VAL A 1 118 ? -2.092 12.063 15.096 1.00 97.44 118 VAL A O 1
ATOM 929 N N . GLU A 1 119 ? -3.643 12.671 13.604 1.00 97.69 119 GLU A N 1
ATOM 930 C CA . GLU A 1 119 ? -4.247 13.706 14.435 1.00 97.69 119 GLU A CA 1
ATOM 931 C C . GLU A 1 119 ? -4.720 13.132 15.773 1.00 97.69 119 GLU A C 1
ATOM 933 O O . GLU A 1 119 ? -5.392 12.098 15.845 1.00 97.69 119 GLU A O 1
ATOM 938 N N . HIS A 1 120 ? -4.431 13.865 16.849 1.00 96.62 120 HIS A N 1
ATOM 939 C CA . HIS A 1 120 ? -4.746 13.440 18.209 1.00 96.62 120 HIS A CA 1
ATOM 940 C C . HIS A 1 120 ? -6.233 13.098 18.400 1.00 96.62 120 HIS A C 1
ATOM 942 O O . HIS A 1 120 ? -6.545 12.136 19.095 1.00 96.62 120 HIS A O 1
ATOM 948 N N . ALA A 1 121 ? -7.153 13.836 17.766 1.00 96.12 121 ALA A N 1
ATOM 949 C CA . ALA A 1 121 ? -8.590 13.562 17.849 1.00 96.12 121 ALA A CA 1
ATOM 950 C C . ALA A 1 121 ? -8.957 12.166 17.312 1.00 96.12 121 ALA A C 1
ATOM 952 O O . ALA A 1 121 ? -9.732 11.453 17.946 1.00 96.12 121 ALA A O 1
ATOM 953 N N . ILE A 1 122 ? -8.351 11.753 16.195 1.00 97.25 122 ILE A N 1
ATOM 954 C CA . ILE A 1 122 ? -8.556 10.427 15.601 1.00 97.25 122 ILE A CA 1
ATOM 955 C C . ILE A 1 122 ? -7.866 9.365 16.464 1.00 97.25 122 ILE A C 1
ATOM 957 O O . ILE A 1 122 ? -8.479 8.369 16.845 1.00 97.25 122 ILE A O 1
ATOM 961 N N . MET A 1 123 ? -6.593 9.577 16.811 1.00 97.44 123 MET A N 1
ATOM 962 C CA . MET A 1 123 ? -5.811 8.596 17.569 1.00 97.44 123 MET A CA 1
ATOM 963 C C . MET A 1 123 ? -6.398 8.340 18.964 1.00 97.44 123 MET A C 1
ATOM 965 O O . MET A 1 123 ? -6.436 7.194 19.409 1.00 97.44 123 MET A O 1
ATOM 969 N N . LYS A 1 124 ? -6.889 9.381 19.650 1.00 95.44 124 LYS A N 1
ATOM 970 C CA . LYS A 1 124 ? -7.552 9.269 20.959 1.00 95.44 124 LYS A CA 1
ATOM 971 C C . LYS A 1 124 ? -8.781 8.367 20.883 1.00 95.44 124 LYS A C 1
ATOM 973 O O . LYS A 1 124 ? -8.922 7.481 21.721 1.00 95.44 124 LYS A O 1
ATOM 978 N N . GLU A 1 125 ? -9.632 8.578 19.881 1.00 95.12 125 GLU A N 1
ATOM 979 C CA . GLU A 1 125 ? -10.827 7.761 19.672 1.00 95.12 125 GLU A CA 1
ATOM 980 C C . GLU A 1 125 ? -10.448 6.305 19.397 1.00 95.12 125 GLU A C 1
ATOM 982 O O . GLU A 1 125 ? -10.894 5.393 20.089 1.00 95.12 125 GLU A O 1
ATOM 987 N N . MET A 1 126 ? -9.541 6.073 18.450 1.00 96.50 126 MET A N 1
ATOM 988 C CA . MET A 1 126 ? -9.142 4.720 18.060 1.00 96.50 126 MET A CA 1
ATOM 989 C C . MET A 1 126 ? -8.458 3.954 19.203 1.00 96.50 126 MET A C 1
ATOM 991 O O . MET A 1 126 ? -8.673 2.747 19.347 1.00 96.50 126 MET A O 1
ATOM 995 N N . ARG A 1 127 ? -7.691 4.645 20.061 1.00 96.12 127 ARG A N 1
ATOM 996 C CA . ARG A 1 127 ? -7.061 4.066 21.262 1.00 96.12 127 ARG A CA 1
ATOM 997 C C . ARG A 1 127 ? -8.048 3.702 22.368 1.00 96.12 127 ARG A C 1
ATOM 999 O O . ARG A 1 127 ? -7.691 2.888 23.217 1.00 96.12 127 ARG A O 1
ATOM 1006 N N . SER A 1 128 ? -9.265 4.251 22.354 1.00 94.25 128 SER A N 1
ATOM 1007 C CA . SER A 1 128 ? -10.323 3.828 23.281 1.00 94.25 128 SER A CA 1
ATOM 1008 C C . SER A 1 128 ? -10.794 2.395 23.000 1.00 94.25 128 SER A C 1
ATOM 1010 O O . SER A 1 128 ? -11.139 1.670 23.929 1.00 94.25 128 SER A O 1
ATOM 1012 N N . PHE A 1 129 ? -10.723 1.956 21.737 1.00 92.06 129 PHE A N 1
ATOM 1013 C CA . PHE A 1 129 ? -11.080 0.597 21.323 1.00 92.06 129 PHE A CA 1
ATOM 1014 C C . PHE A 1 129 ? -9.900 -0.373 21.393 1.00 92.06 129 PHE A C 1
ATOM 1016 O O . PHE A 1 129 ? -10.074 -1.539 21.747 1.00 92.06 129 PHE A O 1
ATOM 1023 N N . ARG A 1 130 ? -8.700 0.074 21.001 1.00 92.88 130 ARG A N 1
ATOM 1024 C CA . ARG A 1 130 ? -7.513 -0.786 20.916 1.00 92.88 130 ARG A CA 1
ATOM 1025 C C . ARG A 1 130 ? -6.219 0.023 20.928 1.00 92.88 130 ARG A C 1
ATOM 1027 O O . ARG A 1 130 ? -6.099 1.023 20.232 1.00 92.88 130 ARG A O 1
ATOM 1034 N N . GLN A 1 131 ? -5.206 -0.468 21.640 1.00 93.62 131 GLN A N 1
ATOM 1035 C CA . GLN A 1 131 ? -3.856 0.100 21.580 1.00 93.62 131 GLN A CA 1
ATOM 1036 C C . GLN A 1 131 ? -3.159 -0.244 20.258 1.00 93.62 131 GLN A C 1
ATOM 1038 O O . GLN A 1 131 ? -3.221 -1.384 19.799 1.00 93.62 131 GLN A O 1
ATOM 1043 N N . TYR A 1 132 ? -2.461 0.733 19.679 1.00 95.62 132 TYR A N 1
ATOM 1044 C CA . TYR A 1 132 ? -1.705 0.587 18.434 1.00 95.62 132 TYR A CA 1
ATOM 1045 C C . TYR A 1 132 ? -0.214 0.788 18.691 1.00 95.62 132 TYR A C 1
ATOM 1047 O O . TYR A 1 132 ? 0.170 1.694 19.433 1.00 95.62 132 TYR A O 1
ATOM 1055 N N . LYS A 1 133 ? 0.622 -0.041 18.060 1.00 95.00 133 LYS A N 1
ATOM 1056 C CA . LYS A 1 133 ? 2.085 0.098 18.083 1.00 95.00 133 LYS A CA 1
ATOM 1057 C C . LYS A 1 133 ? 2.583 0.696 16.768 1.00 95.00 133 LYS A C 1
ATOM 1059 O O . LYS A 1 133 ? 1.931 0.577 15.734 1.00 95.00 133 LYS A O 1
ATOM 1064 N N . ASN A 1 134 ? 3.773 1.282 16.807 1.00 95.88 134 ASN A N 1
ATOM 1065 C CA . ASN A 1 134 ? 4.493 1.782 15.637 1.00 95.88 134 ASN A CA 1
ATOM 1066 C C . ASN A 1 134 ? 5.051 0.616 14.791 1.00 95.88 134 ASN A C 1
ATOM 1068 O O . ASN A 1 134 ? 6.228 0.278 14.849 1.00 95.88 134 ASN A O 1
ATOM 1072 N N . GLN A 1 135 ? 4.155 -0.071 14.080 1.00 95.19 135 GLN A N 1
ATOM 1073 C CA . GLN A 1 135 ? 4.439 -1.188 13.175 1.00 95.19 135 GLN A CA 1
ATOM 1074 C C . GLN A 1 135 ? 3.547 -1.082 11.930 1.00 95.19 135 GLN A C 1
ATOM 1076 O O . GLN A 1 135 ? 2.389 -0.672 12.043 1.00 95.19 135 GLN A O 1
ATOM 1081 N N . LEU A 1 136 ? 4.031 -1.513 10.760 1.00 96.75 136 LEU A N 1
ATOM 1082 C CA . LEU A 1 136 ? 3.246 -1.468 9.517 1.00 96.75 136 LEU A CA 1
ATOM 1083 C C . LEU A 1 136 ? 1.940 -2.275 9.617 1.00 96.75 136 LEU A C 1
ATOM 1085 O O . LEU A 1 136 ? 0.893 -1.807 9.178 1.00 96.75 136 LEU A O 1
ATOM 1089 N N . VAL A 1 137 ? 1.979 -3.457 10.240 1.00 96.88 137 VAL A N 1
ATOM 1090 C CA . VAL A 1 137 ? 0.791 -4.297 10.501 1.00 96.88 137 VAL A CA 1
ATOM 1091 C C . VAL A 1 137 ? -0.291 -3.520 11.256 1.00 96.88 137 VAL A C 1
ATOM 1093 O O . VAL A 1 137 ? -1.474 -3.591 10.926 1.00 96.88 137 VAL A O 1
ATOM 1096 N N . GLU A 1 138 ? 0.125 -2.762 12.268 1.00 97.38 138 GLU A N 1
ATOM 1097 C CA . GLU A 1 138 ? -0.748 -1.974 13.134 1.00 97.38 138 GLU A CA 1
ATOM 1098 C C . GLU A 1 138 ? -1.338 -0.771 12.393 1.00 97.38 138 GLU A C 1
ATOM 1100 O O . GLU A 1 138 ? -2.522 -0.487 12.562 1.00 97.38 138 GLU A O 1
ATOM 1105 N N . LEU A 1 139 ? -0.557 -0.122 11.522 1.00 98.50 139 LEU A N 1
ATOM 1106 C CA . LEU A 1 139 ? -1.045 0.932 10.631 1.00 98.50 139 LEU A CA 1
ATOM 1107 C C . LEU A 1 139 ? -2.083 0.394 9.639 1.00 98.50 139 LEU A C 1
ATOM 1109 O O . LEU A 1 139 ? -3.146 0.985 9.471 1.00 98.50 139 LEU A O 1
ATOM 1113 N N . VAL A 1 140 ? -1.811 -0.744 8.998 1.00 98.44 140 VAL A N 1
ATOM 1114 C CA . VAL A 1 140 ? -2.742 -1.364 8.040 1.00 98.44 140 VAL A CA 1
ATOM 1115 C C . VAL A 1 140 ? -4.062 -1.731 8.727 1.00 98.44 140 VAL A C 1
ATOM 1117 O O . VAL A 1 140 ? -5.138 -1.475 8.180 1.00 98.44 140 VAL A O 1
ATOM 1120 N N . LEU A 1 141 ? -4.004 -2.266 9.951 1.00 98.06 141 LEU A N 1
ATOM 1121 C CA . LEU A 1 141 ? -5.203 -2.528 10.746 1.00 98.06 141 LEU A CA 1
ATOM 1122 C C . LEU A 1 141 ? -5.911 -1.235 11.177 1.00 98.06 141 LEU A C 1
ATOM 1124 O O . LEU A 1 141 ? -7.139 -1.178 11.152 1.00 98.06 141 LEU A O 1
ATOM 1128 N N . PHE A 1 142 ? -5.160 -0.205 11.568 1.00 98.50 142 PHE A N 1
ATOM 1129 C CA . PHE A 1 142 ? -5.700 1.102 11.938 1.00 98.50 142 PHE A CA 1
ATOM 1130 C C . PHE A 1 142 ? -6.507 1.714 10.790 1.00 98.50 142 PHE A C 1
ATOM 1132 O O . PHE A 1 142 ? -7.670 2.063 10.985 1.00 98.50 142 PHE A O 1
ATOM 1139 N N . VAL A 1 143 ? -5.931 1.764 9.583 1.00 98.50 143 VAL A N 1
ATOM 1140 C CA . VAL A 1 143 ? -6.605 2.245 8.365 1.00 98.50 143 VAL A CA 1
ATOM 1141 C C . VAL A 1 143 ? -7.874 1.439 8.101 1.00 98.50 143 VAL A C 1
ATOM 1143 O O . VAL A 1 143 ? -8.935 2.014 7.861 1.00 98.50 143 VAL A O 1
ATOM 1146 N N . TYR A 1 144 ? -7.792 0.109 8.205 1.00 98.56 144 TYR A N 1
ATOM 1147 C CA . TYR A 1 144 ? -8.952 -0.761 8.042 1.00 98.56 144 TYR A CA 1
ATOM 1148 C C . TYR A 1 144 ? -10.071 -0.449 9.039 1.00 98.56 144 TYR A C 1
ATOM 1150 O O . TYR A 1 144 ? -11.215 -0.278 8.624 1.00 98.56 144 TYR A O 1
ATOM 1158 N N . ASN A 1 145 ? -9.754 -0.324 10.328 1.00 97.81 145 ASN A N 1
ATOM 1159 C CA . ASN A 1 145 ? -10.746 -0.038 11.364 1.00 97.81 145 ASN A CA 1
ATOM 1160 C C . ASN A 1 145 ? -11.366 1.356 11.196 1.00 97.81 145 ASN A C 1
ATOM 1162 O O . ASN A 1 145 ? -12.580 1.490 11.336 1.00 97.81 145 ASN A O 1
ATOM 1166 N N . CYS A 1 146 ? -10.560 2.369 10.859 1.00 97.69 146 CYS A N 1
ATOM 1167 C CA . CYS A 1 146 ? -11.046 3.719 10.573 1.00 97.69 146 CYS A CA 1
ATOM 1168 C C . CYS A 1 146 ? -12.047 3.720 9.415 1.00 97.69 146 CYS A C 1
ATOM 1170 O O . CYS A 1 146 ? -13.136 4.263 9.558 1.00 97.69 146 CYS A O 1
ATOM 1172 N N . CYS A 1 147 ? -11.719 3.075 8.291 1.00 97.44 147 CYS A N 1
ATOM 1173 C CA . CYS A 1 147 ? -12.613 3.021 7.134 1.00 97.44 147 CYS A CA 1
ATOM 1174 C C . CYS A 1 147 ? -13.856 2.156 7.392 1.00 97.44 147 CYS A C 1
ATOM 1176 O O . CYS A 1 147 ? -14.956 2.529 6.997 1.00 97.44 147 CYS A O 1
ATOM 1178 N N . LEU A 1 148 ? -13.710 1.015 8.076 1.00 96.50 148 LEU A N 1
ATOM 1179 C CA . LEU A 1 148 ? -14.824 0.114 8.393 1.00 96.50 148 LEU A CA 1
ATOM 1180 C C . LEU A 1 148 ? -15.851 0.762 9.332 1.00 96.50 148 LEU A C 1
ATOM 1182 O O . LEU A 1 148 ? -17.042 0.458 9.263 1.00 96.50 148 LEU A O 1
ATOM 1186 N N . HIS A 1 149 ? -15.388 1.611 10.246 1.00 95.44 149 HIS A N 1
ATOM 1187 C CA . HIS A 1 149 ? -16.219 2.245 11.266 1.00 95.44 149 HIS A CA 1
ATOM 1188 C C . HIS A 1 149 ? -16.369 3.749 11.062 1.00 95.44 149 HIS A C 1
ATOM 1190 O O . HIS A 1 149 ? -16.790 4.429 11.993 1.00 95.44 149 HIS A O 1
ATOM 1196 N N . PHE A 1 150 ? -16.078 4.251 9.858 1.00 95.94 150 PHE A N 1
ATOM 1197 C CA . PHE A 1 150 ? -16.029 5.681 9.565 1.00 95.94 150 PHE A CA 1
ATOM 1198 C C . PHE A 1 150 ? -17.288 6.414 10.036 1.00 95.94 150 PHE A C 1
ATOM 1200 O O . PHE A 1 150 ? -17.181 7.354 10.814 1.00 95.94 150 PHE A O 1
ATOM 1207 N N . ASP A 1 151 ? -18.476 5.910 9.691 1.00 95.44 151 AS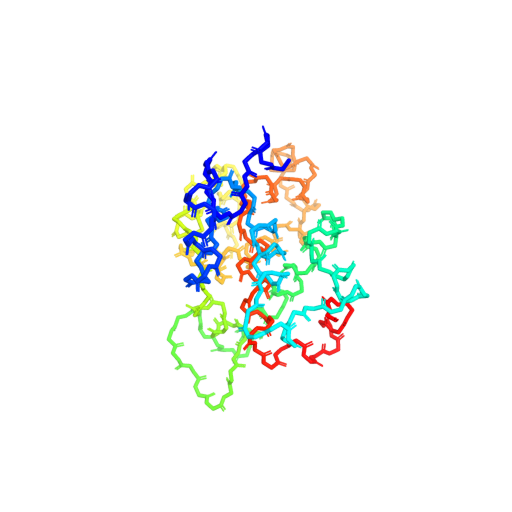P A N 1
ATOM 120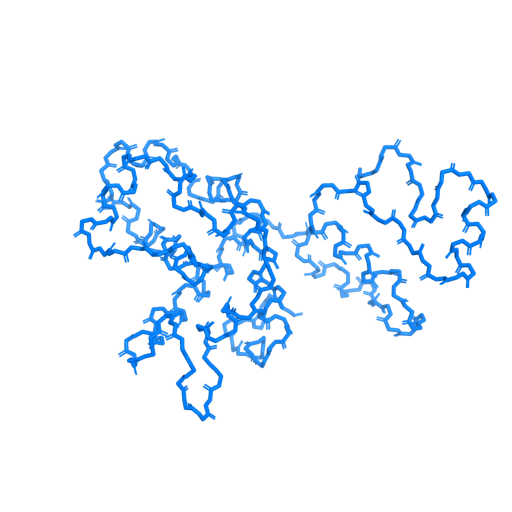8 C CA . ASP A 1 151 ? -19.766 6.517 10.064 1.00 95.44 151 ASP A CA 1
ATOM 1209 C C . ASP A 1 151 ? -20.035 6.556 11.576 1.00 95.44 151 ASP A C 1
ATOM 1211 O O . ASP A 1 151 ? -20.870 7.330 12.043 1.00 95.44 151 ASP A O 1
ATOM 1215 N N . LYS A 1 152 ? -19.339 5.718 12.351 1.00 94.19 152 LYS A N 1
ATOM 1216 C CA . LYS A 1 152 ? -19.452 5.651 13.814 1.00 94.19 152 LYS A CA 1
ATOM 1217 C C . LYS A 1 152 ? -18.430 6.535 14.521 1.00 94.19 152 LYS A C 1
ATOM 1219 O O . LYS A 1 152 ? -18.525 6.692 15.736 1.00 94.19 152 LYS A O 1
ATOM 1224 N N . LEU A 1 153 ? -17.460 7.092 13.794 1.00 95.06 153 LEU A N 1
ATOM 1225 C CA . LEU A 1 153 ? -16.470 7.985 14.377 1.00 95.06 153 LEU A CA 1
ATOM 1226 C C . LEU A 1 153 ? -17.111 9.328 14.779 1.00 95.06 153 LEU A C 1
ATOM 1228 O O . LEU A 1 153 ? -18.044 9.809 14.116 1.00 95.06 153 LEU A O 1
ATOM 1232 N N . PRO A 1 154 ? -16.589 9.980 15.836 1.00 96.50 154 PRO A N 1
ATOM 1233 C CA . PRO A 1 154 ? -16.991 11.327 16.221 1.00 96.50 154 PRO A CA 1
ATOM 1234 C C . PRO A 1 154 ? -16.933 12.303 15.041 1.00 96.50 154 PRO A C 1
ATOM 1236 O O . PRO A 1 154 ? -16.071 12.176 14.170 1.00 96.50 154 PRO A O 1
ATOM 1239 N N . ALA A 1 155 ? -17.814 13.310 15.037 1.00 97.31 155 ALA A N 1
ATOM 1240 C CA . ALA A 1 155 ? -17.896 14.302 13.958 1.00 97.31 155 ALA A CA 1
ATOM 1241 C C . ALA A 1 155 ? -16.529 14.926 13.637 1.00 97.31 155 ALA A C 1
ATOM 1243 O O . ALA A 1 155 ? -16.115 14.903 12.487 1.00 97.31 155 ALA A O 1
ATOM 1244 N N . ILE A 1 156 ? -15.770 15.324 14.664 1.00 96.88 156 ILE A N 1
ATOM 1245 C CA . ILE A 1 156 ? -14.419 15.880 14.504 1.00 96.88 156 ILE A CA 1
ATOM 1246 C C . ILE A 1 156 ? -13.454 14.944 13.759 1.00 96.88 156 ILE A C 1
ATOM 1248 O O . ILE A 1 156 ? -12.659 15.398 12.946 1.00 96.88 156 ILE A O 1
ATOM 1252 N N . ALA A 1 157 ? -13.514 13.631 13.998 1.00 96.38 157 ALA A N 1
ATOM 1253 C CA . ALA A 1 157 ? -12.649 12.674 13.312 1.00 96.38 157 ALA A CA 1
ATOM 1254 C C . ALA A 1 157 ? -13.066 12.502 11.844 1.00 96.38 157 ALA A C 1
ATOM 1256 O O . ALA A 1 157 ? -12.203 12.427 10.970 1.00 96.38 157 ALA A O 1
ATOM 1257 N N . ARG A 1 158 ? -14.377 12.484 11.569 1.00 97.25 158 ARG A N 1
ATOM 1258 C CA . ARG A 1 158 ? -14.911 12.432 10.202 1.00 97.25 158 ARG A CA 1
ATOM 1259 C C . ARG A 1 158 ? -14.621 13.709 9.418 1.00 97.25 158 ARG A C 1
ATOM 1261 O O . ARG A 1 158 ? -14.282 13.608 8.251 1.00 97.25 158 ARG A O 1
ATOM 1268 N N . GLU A 1 159 ? -14.700 14.874 10.054 1.00 97.44 159 GLU A N 1
ATOM 1269 C CA . GLU A 1 159 ? -14.364 16.171 9.452 1.00 97.44 159 GLU A CA 1
ATOM 1270 C C . GLU A 1 159 ? -12.875 16.277 9.115 1.00 97.44 159 GLU A C 1
ATOM 1272 O O . GLU A 1 159 ? -12.537 16.723 8.027 1.00 97.44 159 GLU A O 1
ATOM 1277 N N . ILE A 1 160 ? -11.984 15.822 10.006 1.00 96.94 160 ILE A N 1
ATOM 1278 C CA . ILE A 1 160 ? -10.535 15.806 9.736 1.00 96.94 160 ILE A CA 1
ATOM 1279 C C . ILE A 1 160 ? -10.201 14.885 8.560 1.00 96.94 160 ILE A C 1
ATOM 1281 O O . ILE A 1 160 ? -9.346 15.218 7.742 1.00 96.94 160 ILE A O 1
ATOM 1285 N N . MET A 1 161 ? -10.821 13.703 8.503 1.00 96.44 161 MET A N 1
ATOM 1286 C CA . MET A 1 161 ? -10.572 12.771 7.407 1.00 96.44 161 MET A CA 1
ATOM 1287 C C . MET A 1 161 ? -11.221 13.239 6.106 1.00 96.44 161 MET A C 1
ATOM 1289 O O . MET A 1 161 ? -10.608 13.046 5.064 1.00 96.44 161 MET A O 1
ATOM 1293 N N . GLU A 1 162 ? -12.426 13.818 6.175 1.00 94.88 162 GLU A N 1
ATOM 1294 C CA . GLU A 1 162 ? -13.312 14.224 5.073 1.00 94.88 162 GLU A CA 1
ATOM 1295 C C . GLU A 1 162 ? -13.596 13.083 4.078 1.00 94.88 162 GLU A C 1
ATOM 1297 O O . GLU A 1 162 ? -14.689 12.518 4.042 1.00 94.88 162 GLU A O 1
ATOM 1302 N N . GLU A 1 163 ? -12.572 12.682 3.332 1.00 95.38 163 GLU A N 1
ATOM 1303 C CA . GLU A 1 163 ? -12.523 11.557 2.417 1.00 95.38 163 GLU A CA 1
ATOM 1304 C C . GLU A 1 163 ? -11.381 10.593 2.819 1.00 95.38 163 GLU A C 1
ATOM 1306 O O . GLU A 1 163 ? -10.212 10.843 2.502 1.00 95.38 163 GLU A O 1
ATOM 1311 N N . PRO A 1 164 ? -11.684 9.448 3.467 1.00 95.38 164 PRO A N 1
ATOM 1312 C CA . PRO A 1 164 ? -10.669 8.522 3.984 1.00 95.38 164 PRO A CA 1
ATOM 1313 C C . PRO A 1 164 ? -9.624 8.071 2.954 1.00 95.38 164 PRO A C 1
ATOM 1315 O O . PRO A 1 164 ? -8.450 7.923 3.295 1.00 95.38 164 PRO A O 1
ATOM 1318 N N . THR A 1 165 ? -10.025 7.883 1.692 1.00 97.25 165 THR A N 1
ATOM 1319 C CA . THR A 1 165 ? -9.121 7.534 0.583 1.00 97.25 165 THR A CA 1
ATOM 1320 C C . THR A 1 165 ? -8.012 8.564 0.421 1.00 97.25 165 THR A C 1
ATOM 1322 O O . THR A 1 165 ? -6.834 8.217 0.527 1.00 97.25 165 THR A O 1
ATOM 1325 N N . LYS A 1 166 ? -8.377 9.834 0.222 1.00 96.69 166 LYS A N 1
ATOM 1326 C CA . LYS A 1 166 ? -7.406 10.921 0.061 1.00 96.69 166 LYS A CA 1
ATOM 1327 C C . LYS A 1 166 ? -6.625 11.164 1.341 1.00 96.69 166 LYS A C 1
ATOM 1329 O O . LYS A 1 166 ? -5.407 11.307 1.275 1.00 96.69 166 LYS A O 1
ATOM 1334 N N . TYR A 1 167 ? -7.292 11.144 2.495 1.00 97.88 167 TYR A N 1
ATOM 1335 C CA . TYR A 1 167 ? -6.642 11.344 3.786 1.00 97.88 167 TYR A CA 1
ATOM 1336 C C . TYR A 1 167 ? -5.508 10.336 4.011 1.00 97.88 167 TYR A C 1
ATOM 1338 O O . TYR A 1 167 ? -4.368 10.739 4.236 1.00 97.88 167 TYR A O 1
ATOM 1346 N N . PHE A 1 168 ? -5.769 9.030 3.886 1.00 97.94 168 PHE A N 1
ATOM 1347 C CA . PHE A 1 168 ? -4.749 8.018 4.169 1.00 97.94 168 PHE A CA 1
ATOM 1348 C C . PHE A 1 168 ? -3.644 7.960 3.117 1.00 97.94 168 PHE A C 1
ATOM 1350 O O . PHE A 1 168 ? -2.479 7.807 3.486 1.00 97.94 168 PHE A O 1
ATOM 1357 N N . LEU A 1 169 ? -3.972 8.102 1.829 1.00 96.00 169 LEU A N 1
ATOM 1358 C CA . LEU A 1 169 ? -2.959 8.086 0.770 1.00 96.00 169 LEU A CA 1
ATOM 1359 C C . LEU A 1 169 ? -2.095 9.352 0.775 1.00 96.00 169 LEU A C 1
ATOM 1361 O O . LEU A 1 169 ? -0.911 9.270 0.465 1.00 96.00 169 LEU A O 1
ATOM 1365 N N . SER A 1 170 ? -2.641 10.499 1.186 1.00 95.38 170 SER A N 1
ATOM 1366 C CA . SER A 1 170 ? -1.852 11.719 1.376 1.00 95.38 170 SER A CA 1
ATOM 1367 C C . SER A 1 170 ? -1.025 11.677 2.660 1.00 95.38 170 SER A C 1
ATOM 1369 O O . SER A 1 170 ? 0.117 12.130 2.658 1.00 95.38 170 SER A O 1
ATOM 1371 N N . LYS A 1 171 ? -1.583 11.162 3.763 1.00 96.19 171 LYS A N 1
ATOM 1372 C CA . LYS A 1 171 ? -0.890 11.088 5.058 1.00 96.19 171 LYS A CA 1
ATOM 1373 C C . LYS A 1 171 ? 0.250 10.069 5.030 1.00 96.19 171 LYS A C 1
ATOM 1375 O O . LYS A 1 171 ? 1.301 10.313 5.616 1.00 96.19 171 LYS A O 1
ATOM 1380 N N . PHE A 1 172 ? 0.054 8.953 4.329 1.00 96.88 172 PHE A N 1
ATOM 1381 C CA . PHE A 1 172 ? 1.010 7.853 4.238 1.00 96.88 172 PHE A CA 1
ATOM 1382 C C . PHE A 1 172 ? 1.302 7.495 2.769 1.00 96.88 172 PHE A C 1
ATOM 1384 O O . PHE A 1 172 ? 0.884 6.437 2.288 1.00 96.88 172 PHE A O 1
ATOM 1391 N N . PRO A 1 173 ? 2.053 8.340 2.040 1.00 93.44 173 PRO A N 1
ATOM 1392 C CA . PRO A 1 173 ? 2.231 8.215 0.587 1.00 93.44 173 PRO A CA 1
ATOM 1393 C C . PRO A 1 173 ? 2.936 6.924 0.146 1.00 93.44 173 PRO A C 1
ATOM 1395 O O . PRO A 1 173 ? 2.818 6.501 -1.002 1.00 93.44 173 PRO A O 1
ATOM 1398 N N . THR A 1 174 ? 3.671 6.266 1.043 1.00 94.50 174 THR A N 1
ATOM 1399 C CA . THR A 1 174 ? 4.386 5.012 0.771 1.00 94.50 174 THR A CA 1
ATOM 1400 C C . THR A 1 174 ? 3.671 3.770 1.303 1.00 94.50 174 THR A C 1
ATOM 1402 O O . THR A 1 174 ? 4.104 2.653 1.000 1.00 94.50 174 THR A O 1
ATOM 1405 N N . LEU A 1 175 ? 2.560 3.927 2.038 1.00 97.19 175 LEU A N 1
ATOM 1406 C CA . LEU A 1 175 ? 1.812 2.818 2.642 1.00 97.19 175 LEU A CA 1
ATOM 1407 C C . LEU A 1 175 ? 1.375 1.810 1.585 1.00 97.19 175 LEU A C 1
ATOM 1409 O O . LEU A 1 175 ? 1.677 0.621 1.691 1.00 97.19 175 LEU A O 1
ATOM 1413 N N . PHE A 1 176 ? 0.705 2.299 0.542 1.00 97.12 176 PHE A N 1
ATOM 1414 C CA . PHE A 1 176 ? 0.192 1.452 -0.525 1.00 97.12 176 PHE A CA 1
ATOM 1415 C C . PHE A 1 176 ? 1.308 0.620 -1.172 1.00 97.12 176 PHE A C 1
ATOM 1417 O O . PHE A 1 176 ? 1.197 -0.603 -1.256 1.00 97.12 176 PHE A O 1
ATOM 1424 N N . MET A 1 177 ? 2.410 1.264 -1.571 1.00 95.62 177 MET A N 1
ATOM 1425 C CA . MET A 1 177 ? 3.513 0.571 -2.240 1.00 95.62 177 MET A CA 1
ATOM 1426 C C . MET A 1 177 ? 4.233 -0.429 -1.334 1.00 95.62 177 MET A C 1
ATOM 1428 O O . MET A 1 177 ? 4.651 -1.478 -1.825 1.00 95.62 177 MET A O 1
ATOM 1432 N N . SER A 1 178 ? 4.346 -0.144 -0.036 1.00 96.62 178 SER A N 1
ATOM 1433 C CA . SER A 1 178 ? 4.950 -1.065 0.937 1.00 96.62 178 SER A CA 1
ATOM 1434 C C . SER A 1 178 ? 4.115 -2.346 1.061 1.00 96.62 178 SER A C 1
ATOM 1436 O O . SER A 1 178 ? 4.636 -3.453 0.918 1.00 96.62 178 SER A O 1
ATOM 1438 N N . VAL A 1 179 ? 2.790 -2.207 1.203 1.00 97.69 179 VAL A N 1
ATOM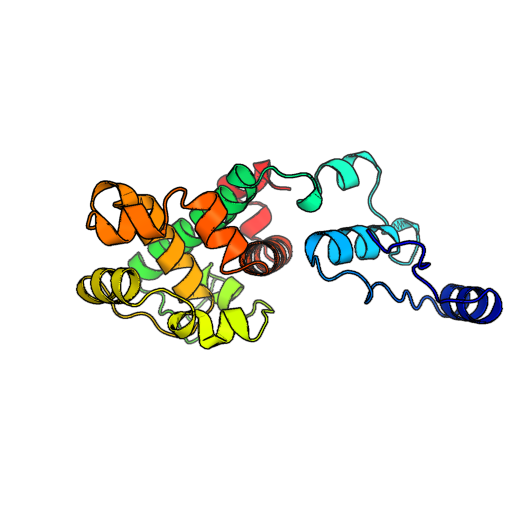 1439 C CA . VAL A 1 179 ? 1.850 -3.342 1.273 1.00 97.69 179 VAL A CA 1
ATOM 1440 C C . VAL A 1 179 ? 1.797 -4.106 -0.055 1.00 97.69 179 VAL A C 1
ATOM 1442 O O . VAL A 1 179 ? 1.846 -5.335 -0.068 1.00 97.69 179 VAL A O 1
ATOM 1445 N N . TYR A 1 180 ? 1.735 -3.398 -1.187 1.00 96.81 180 TYR A N 1
ATOM 1446 C CA . TYR A 1 180 ? 1.693 -4.005 -2.520 1.00 96.81 180 TYR A CA 1
ATOM 1447 C C . TYR A 1 180 ? 2.924 -4.862 -2.803 1.00 96.81 180 TYR A C 1
ATOM 1449 O O . TYR A 1 180 ? 2.780 -6.015 -3.212 1.00 96.81 180 TYR A O 1
ATOM 1457 N N . LYS A 1 181 ? 4.129 -4.340 -2.546 1.00 95.12 181 LYS A N 1
ATOM 1458 C CA . LYS A 1 181 ? 5.377 -5.085 -2.757 1.00 95.12 181 LYS A CA 1
ATOM 1459 C C . LYS A 1 181 ? 5.458 -6.322 -1.869 1.00 95.12 181 LYS A C 1
ATOM 1461 O O . LYS A 1 181 ? 5.788 -7.392 -2.376 1.00 95.12 181 LYS A O 1
ATOM 1466 N N . ALA A 1 182 ? 5.096 -6.196 -0.591 1.00 95.94 182 ALA A N 1
ATOM 1467 C CA . ALA A 1 182 ? 5.093 -7.318 0.344 1.00 95.94 182 ALA A CA 1
ATOM 1468 C C . ALA A 1 182 ? 4.164 -8.449 -0.126 1.00 95.94 182 ALA A C 1
ATOM 1470 O O . ALA A 1 182 ? 4.557 -9.614 -0.170 1.00 95.94 182 ALA A O 1
ATOM 1471 N N . ILE A 1 183 ? 2.950 -8.107 -0.568 1.00 96.38 183 ILE A N 1
ATOM 1472 C CA . ILE A 1 183 ? 1.987 -9.094 -1.069 1.00 96.38 183 ILE A CA 1
ATOM 1473 C C . ILE A 1 183 ? 2.441 -9.682 -2.414 1.00 96.38 183 ILE A C 1
ATOM 1475 O O . ILE A 1 183 ? 2.389 -10.903 -2.564 1.00 96.38 183 ILE A O 1
ATOM 1479 N N . LYS A 1 184 ? 2.945 -8.862 -3.353 1.00 94.25 184 LYS A N 1
ATOM 1480 C CA . LYS A 1 184 ? 3.487 -9.299 -4.662 1.00 94.25 184 LYS A CA 1
ATOM 1481 C C . LYS A 1 184 ? 4.622 -10.321 -4.505 1.00 94.25 184 LYS A C 1
ATOM 1483 O O . LYS A 1 184 ? 4.723 -11.252 -5.307 1.00 94.25 184 LYS A O 1
ATOM 1488 N N . ALA A 1 185 ? 5.457 -10.153 -3.479 1.00 93.31 185 ALA A N 1
ATOM 1489 C CA . ALA A 1 185 ? 6.585 -11.029 -3.159 1.00 93.31 185 ALA A CA 1
ATOM 1490 C C . ALA A 1 185 ? 6.192 -12.306 -2.391 1.00 93.31 185 ALA A C 1
ATOM 1492 O O . ALA A 1 185 ? 7.048 -13.139 -2.110 1.00 93.31 185 ALA A O 1
ATOM 1493 N N . SER A 1 186 ? 4.911 -12.482 -2.060 1.00 93.12 186 SER A N 1
ATOM 1494 C CA . SER A 1 186 ? 4.412 -13.614 -1.279 1.00 93.12 186 SER A CA 1
ATOM 1495 C C . SER A 1 186 ? 3.424 -14.471 -2.072 1.00 93.12 186 SER A C 1
ATOM 1497 O O . SER A 1 186 ? 2.835 -14.034 -3.062 1.00 93.12 186 SER A O 1
ATOM 1499 N N . GLU A 1 187 ? 3.135 -15.669 -1.567 1.00 90.69 187 GLU A N 1
ATOM 1500 C CA . GLU A 1 187 ? 2.083 -16.539 -2.110 1.00 90.69 187 GLU A CA 1
ATOM 1501 C C . GLU A 1 187 ? 0.668 -15.941 -1.968 1.00 90.69 187 GLU A C 1
ATOM 1503 O O . GLU A 1 187 ? -0.280 -16.418 -2.594 1.00 90.69 187 GLU A O 1
ATOM 1508 N N . ARG A 1 188 ? 0.485 -14.866 -1.178 1.00 90.88 188 ARG A N 1
ATOM 1509 C CA . ARG A 1 188 ? -0.829 -14.219 -1.011 1.00 90.88 188 ARG A CA 1
ATOM 1510 C C . ARG A 1 188 ? -1.363 -13.634 -2.309 1.00 90.88 188 ARG A C 1
ATOM 1512 O O . ARG A 1 188 ? -2.583 -13.597 -2.450 1.00 90.88 188 ARG A O 1
ATOM 1519 N N . ARG A 1 189 ? -0.502 -13.234 -3.251 1.00 92.50 189 ARG A N 1
ATOM 1520 C CA . ARG A 1 189 ? -0.931 -12.690 -4.551 1.00 92.50 189 ARG A CA 1
ATOM 1521 C C . ARG A 1 189 ? -1.865 -13.636 -5.317 1.00 92.50 189 ARG A C 1
ATOM 1523 O O . ARG A 1 189 ? -2.742 -13.176 -6.035 1.00 92.50 189 ARG A O 1
ATOM 1530 N N . GLU A 1 190 ? -1.721 -14.947 -5.104 1.00 90.94 190 GLU A N 1
ATOM 1531 C CA . GLU A 1 190 ? -2.510 -15.985 -5.776 1.00 90.94 190 GLU A CA 1
ATOM 1532 C C . GLU A 1 190 ? -3.891 -16.202 -5.136 1.00 90.94 190 GLU A C 1
ATOM 1534 O O . GLU A 1 190 ? -4.754 -16.881 -5.705 1.00 90.94 190 GLU A O 1
ATOM 1539 N N . LYS A 1 191 ? -4.146 -15.637 -3.945 1.00 92.31 191 LYS A N 1
ATOM 1540 C CA . LYS A 1 191 ? -5.459 -15.750 -3.301 1.00 92.31 191 LYS A CA 1
ATOM 1541 C C . LYS A 1 191 ? -6.515 -14.985 -4.093 1.00 92.31 191 LYS A C 1
ATOM 1543 O O . LYS A 1 191 ? -6.269 -13.907 -4.624 1.00 92.31 191 LYS A O 1
ATOM 1548 N N . VAL A 1 192 ? -7.737 -15.521 -4.098 1.00 92.75 192 VAL A N 1
ATOM 1549 C CA . VAL A 1 192 ? -8.880 -15.000 -4.873 1.00 92.75 192 VAL A CA 1
ATOM 1550 C C . VAL A 1 192 ? -9.124 -13.503 -4.647 1.00 92.75 192 VAL A C 1
ATOM 1552 O O . VAL A 1 192 ? -9.411 -12.789 -5.601 1.00 92.75 192 VAL A O 1
ATOM 1555 N N . CYS A 1 193 ? -8.966 -13.010 -3.415 1.00 93.44 193 CYS A N 1
ATOM 1556 C CA . CYS A 1 193 ? -9.142 -11.591 -3.094 1.00 93.44 193 CYS A CA 1
ATOM 1557 C C . CYS A 1 193 ? -8.070 -10.668 -3.702 1.00 93.44 193 CYS A C 1
ATOM 1559 O O . CYS A 1 193 ? -8.341 -9.481 -3.868 1.00 93.44 193 CYS A O 1
ATOM 1561 N N . TYR A 1 194 ? -6.893 -11.194 -4.059 1.00 94.81 194 TYR A N 1
ATOM 1562 C CA . TYR A 1 194 ? -5.776 -10.437 -4.630 1.00 94.81 194 TYR A CA 1
ATOM 1563 C C . TYR A 1 194 ? -5.616 -10.614 -6.143 1.00 94.81 194 TYR A C 1
ATOM 1565 O O . TYR A 1 194 ? -5.064 -9.726 -6.785 1.00 94.81 194 TYR A O 1
ATOM 1573 N N . LYS A 1 195 ? -6.170 -11.676 -6.744 1.00 90.38 195 LYS A N 1
ATOM 1574 C CA . LYS A 1 195 ? -6.128 -11.892 -8.204 1.00 90.38 195 LYS A CA 1
ATOM 1575 C C . LYS A 1 195 ? -6.573 -10.689 -9.056 1.00 90.38 195 LYS A C 1
ATOM 1577 O O . LYS A 1 195 ? -5.945 -10.448 -10.071 1.00 90.38 195 LYS A O 1
ATOM 1582 N N . PRO A 1 196 ? -7.591 -9.881 -8.692 1.00 91.31 196 PRO A N 1
ATOM 1583 C CA . PRO A 1 196 ? -7.961 -8.697 -9.486 1.00 91.31 196 PRO A CA 1
ATOM 1584 C C . PRO A 1 196 ? -6.905 -7.572 -9.519 1.00 91.31 196 PRO A C 1
ATOM 1586 O O . PRO A 1 196 ? -7.087 -6.561 -10.205 1.00 91.31 196 PRO A O 1
ATOM 1589 N N . PHE A 1 197 ? -5.841 -7.705 -8.727 1.00 91.50 197 PHE A N 1
ATOM 1590 C CA . PHE A 1 197 ? -4.789 -6.714 -8.532 1.00 91.50 197 PHE A CA 1
ATOM 1591 C C . PHE A 1 197 ? -3.447 -7.124 -9.166 1.00 91.50 197 PHE A C 1
ATOM 1593 O O . PHE A 1 197 ? -2.516 -6.324 -9.129 1.00 91.50 197 PHE A O 1
ATOM 1600 N N . PHE A 1 198 ? -3.347 -8.320 -9.758 1.00 89.50 198 PHE A N 1
ATOM 1601 C CA . PHE A 1 198 ? -2.146 -8.850 -10.417 1.00 89.50 198 PHE A CA 1
ATOM 1602 C C . PHE A 1 198 ? -2.529 -9.493 -11.762 1.00 89.50 198 PHE A C 1
ATOM 1604 O O . PHE A 1 198 ? -1.870 -9.198 -12.787 1.00 89.50 198 PHE A O 1
#